Protein AF-0000000065780378 (afdb_homodimer)

Secondary structure (DSSP, 8-state):
--GGGGPEEEES-SSTT-EEEETHHHHHSHHHHHHHHHHHHHTTTTS--SEEEEETTHHHHHHHHHHHHHT-EEEEEB-TT---S-EEEEEEE-SSSEEEEEEETTSS-TT-EEEEEEEEESSSHHHHHHHHHHHHTT-EEEEEEEEEE-GGG-HHHHTTTS-EEEEEE-/--GGGGPEEEES-SSTT-EEEETHHHHHSHHHHHHHHHHHHHTTTTS--SEEEEETTHHHHHHHHHHHHHT-EEEEEB-TT---S-EEEEEEE-SSSEEEEEEETTSS-TT-EEEEEEEEESSSHHHHHHHHHHHHTT-EEEEEEEEEE-GGG-HHHHTTTS-EEEEEE-

Solvent-accessible surface area (backbone atoms only — not comparable to full-atom values): 17792 Å² total; per-residue (Å²): 133,72,64,69,81,35,48,44,75,40,72,44,37,97,44,82,85,31,76,27,78,38,57,61,58,24,32,42,32,31,67,50,33,44,48,52,39,49,55,57,34,63,77,43,68,88,6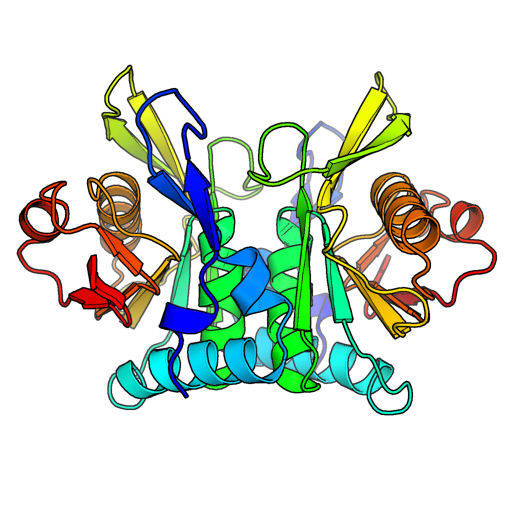3,70,51,46,32,26,32,14,44,69,58,58,6,26,61,47,21,34,31,26,15,53,72,70,60,19,3,31,41,70,32,34,50,79,89,72,63,86,64,64,64,48,74,38,75,39,69,51,100,82,57,74,47,54,39,28,35,49,63,80,68,45,54,66,71,38,32,28,32,39,25,32,46,67,40,41,61,34,49,70,59,50,40,50,51,50,54,43,43,72,43,37,25,37,78,66,35,37,41,27,51,30,31,41,64,88,44,53,18,70,64,73,45,62,89,56,50,73,51,55,77,39,78,88,134,71,63,70,82,33,48,42,75,40,71,45,37,97,44,82,87,32,75,28,76,38,56,61,57,24,32,42,34,32,68,50,33,44,49,52,40,50,56,58,33,63,78,44,69,88,64,72,50,46,32,25,32,14,44,69,59,58,6,25,60,45,20,35,31,26,15,54,73,70,60,19,4,30,40,70,31,35,51,80,90,71,62,88,64,64,62,48,73,38,76,41,70,50,101,82,56,74,48,54,40,26,36,48,64,80,68,45,53,66,70,38,31,26,32,38,26,33,45,67,41,40,61,34,50,70,59,50,41,50,51,49,54,42,44,72,44,39,26,38,79,66,34,37,39,27,51,31,32,41,63,88,43,53,18,69,63,74,44,62,90,56,51,73,49,55,79,37,78,88

Organism: Alkaliphilus metalliredigens (strain QYMF) (NCBI:txid293826)

Radius of gyration: 18.91 Å; Cα contacts (8 Å, |Δi|>4): 809; chains: 2; bounding box: 49×48×48 Å

Nearest PDB structures (foldseek):
  4lza-assembly1_B  TM=9.844E-01  e=3.636E-27  Thermoanaerobacter pseudethanolicus ATCC 33223
  5znq-assembly1_B  TM=9.642E-01  e=5.607E-27  Yersinia pseudotuberculosis IP 32953
  8izj-assembly1_B  TM=9.822E-01  e=4.892E-26  Escherichia coli
  4m0k-assembly2_D  TM=9.583E-01  e=6.828E-23  Rhodothermus marinus DSM 4252
  6hgq-assembly1_B  TM=9.474E-01  e=1.120E-22  Homo sapiens

pLDDT: mean 95.4, std 6.18, range [69.5, 98.94]

Foldseek 3Di:
DPLVVQWDWDAQPPHHPDTDTHCVSQCVPPVSLVVLLVVQLVVCLPPQAAEEEAEPDQRCSRGVSNCVVSVHHYFYKYFPPPDDAAWDKDWFDDPPGIGMIIGHLPRAAAAGEYEYEGAEFAQQGVVVRVCVRCVVSRYDHAEYEYQEYEPVNCNVVVCPPHHYYYVYYD/DPLVVQWDWDAQPPHHPDTDTHCVSQCVPPVSLVVLLVVQLVVCLPPQAAEEEAEPDQRCSRGVSNCVVNVHHYFYKYFPPPDDAAWDKDWFDDPPGIGMIIGHLPRAAAAGEYEYEGAEFAQQGVVVRVCVRCVVSRYDHAEYEYQEYEPVNCNVVVCPPHHYYYVYYD

Sequence (340 aa):
MNLDSKIRVIEDFPKKGISFKDITTLLKDKEAFRSMVDQLSDQLIDLDIDIVVGPEARGFLVGAPVAYKIGAGFVPIRKPGKLPGETISYEYELEYGTDSLEIHTDAIQPGQRVAILDDLLATGGTVVATAKLIEELGGEVVSINFLIELGFLNGGEVLKGYSVKSLLKYMNLDSKIRVIEDFPKKGISFKDITTLLKDKEAFRSMVDQLSDQLIDLDIDIVVGPEARGFLVGAPVAYKIGAGFVPIRKPGKLPGETISYEYELEYGTDSLEIHTDAIQPGQRVAILDDLLATGGTVVATAKLIEELGGEVVSINFLIELGFLNGGEVLKGYSVKSLLKY

InterPro domains:
  IPR000836 Phosphoribosyltransferase domain [PF00156] (31-147)
  IPR000836 Phosphoribosyltransferase domain [cd06223] (36-161)
  IPR005764 Adenine phosphoribosyl transferase [MF_00004] (3-170)
  IPR005764 Adenine phosphoribosyl transferase [TIGR01090] (3-170)
  IPR029057 Phosphoribosyltransferase-like [G3DSA:3.40.50.2020] (1-170)
  IPR029057 Phosphoribosyltransferase-like [SSF53271] (6-165)
  IPR050054 Uracil phosphoribosyltransferase/Adenine phosphoribosyltransferase [PTHR32315] (3-170)

Structure (mmCIF, N/CA/C/O backbone):
data_AF-0000000065780378-model_v1
#
loop_
_entity.id
_entity.type
_entity.pdbx_description
1 polymer 'Adenine phosphoribosyltransferase'
#
loop_
_atom_site.group_PDB
_atom_site.id
_atom_site.type_symbol
_atom_site.label_atom_id
_atom_site.label_alt_id
_atom_site.label_comp_id
_atom_site.label_asym_id
_atom_site.label_entity_id
_atom_site.label_seq_id
_atom_site.pdbx_PDB_ins_code
_atom_site.Cartn_x
_atom_site.Cartn_y
_atom_site.Cartn_z
_atom_site.occupancy
_atom_site.B_iso_or_equiv
_atom_site.auth_seq_id
_atom_site.auth_comp_id
_atom_site.auth_asym_id
_atom_site.auth_atom_id
_atom_site.pdbx_PDB_model_num
ATOM 1 N N . MET A 1 1 ? 11.312 4.992 -20.781 1 84.56 1 MET A N 1
ATOM 2 C CA . MET A 1 1 ? 12.07 5.359 -19.578 1 84.56 1 MET A CA 1
ATOM 3 C C . MET A 1 1 ? 12.812 4.156 -19.016 1 84.56 1 MET A C 1
ATOM 5 O O . MET A 1 1 ? 12.297 3.041 -19.031 1 84.56 1 MET A O 1
ATOM 9 N N . ASN A 1 2 ? 14.078 4.383 -18.641 1 92.94 2 ASN A N 1
ATOM 10 C CA . ASN A 1 2 ? 14.875 3.342 -18 1 92.94 2 ASN A CA 1
ATOM 11 C C . ASN A 1 2 ? 14.625 3.291 -16.5 1 92.94 2 ASN A C 1
ATOM 13 O O . ASN A 1 2 ? 15.211 4.066 -15.742 1 92.94 2 ASN A O 1
ATOM 17 N N . LEU A 1 3 ? 13.797 2.344 -16.016 1 97.31 3 LEU A N 1
ATOM 18 C CA . LEU A 1 3 ? 13.406 2.258 -14.617 1 97.31 3 LEU A CA 1
ATOM 19 C C . LEU A 1 3 ? 14.602 1.867 -13.75 1 97.31 3 LEU A C 1
ATOM 21 O O . LEU A 1 3 ? 14.672 2.25 -12.578 1 97.31 3 LEU A O 1
ATOM 25 N N . ASP A 1 4 ? 15.484 1.131 -14.312 1 96.94 4 ASP A N 1
ATOM 26 C CA . ASP A 1 4 ? 16.656 0.67 -13.578 1 96.94 4 ASP A CA 1
ATOM 27 C C . ASP A 1 4 ? 17.453 1.847 -13.008 1 96.94 4 ASP A C 1
ATOM 29 O O . ASP A 1 4 ? 17.984 1.759 -11.906 1 96.94 4 ASP A O 1
ATOM 33 N N . SER A 1 5 ? 17.469 2.922 -13.758 1 97.5 5 SER A N 1
ATOM 34 C CA . SER A 1 5 ? 18.234 4.094 -13.344 1 97.5 5 SER A CA 1
ATOM 35 C C . SER A 1 5 ? 17.609 4.77 -12.133 1 97.5 5 SER A C 1
ATOM 37 O O . SER A 1 5 ? 18.219 5.633 -11.508 1 97.5 5 SER A O 1
ATOM 39 N N . LYS A 1 6 ? 16.391 4.395 -11.742 1 97.88 6 LYS A N 1
ATOM 40 C CA . LYS A 1 6 ? 15.656 5.016 -10.641 1 97.88 6 LYS A CA 1
ATOM 41 C C . LYS A 1 6 ? 15.68 4.129 -9.398 1 97.88 6 LYS A C 1
ATOM 43 O O . LYS A 1 6 ? 15.094 4.477 -8.367 1 97.88 6 LYS A O 1
ATOM 48 N N . ILE A 1 7 ? 16.359 2.988 -9.492 1 98.06 7 ILE A N 1
ATOM 49 C CA . ILE A 1 7 ? 16.484 2.084 -8.359 1 98.06 7 ILE A CA 1
ATOM 50 C C . ILE A 1 7 ? 17.797 2.381 -7.617 1 98.06 7 ILE A C 1
ATOM 52 O O . ILE A 1 7 ? 18.875 2.344 -8.211 1 98.06 7 ILE A O 1
ATOM 56 N N . ARG A 1 8 ? 17.688 2.711 -6.332 1 97.88 8 ARG A N 1
ATOM 57 C CA . ARG A 1 8 ? 18.859 2.939 -5.496 1 97.88 8 ARG A CA 1
ATOM 58 C C . ARG A 1 8 ? 19.344 1.638 -4.875 1 97.88 8 ARG A C 1
ATOM 60 O O . ARG A 1 8 ? 18.547 0.83 -4.395 1 97.88 8 ARG A O 1
ATOM 67 N N . VAL A 1 9 ? 20.609 1.374 -4.957 1 97.06 9 VAL A N 1
ATOM 68 C CA . VAL A 1 9 ? 21.203 0.199 -4.332 1 97.06 9 VAL A CA 1
ATOM 69 C C . VAL A 1 9 ? 21.812 0.585 -2.99 1 97.06 9 VAL A C 1
ATOM 71 O O . VAL A 1 9 ? 22.625 1.514 -2.916 1 97.06 9 VAL A O 1
ATOM 74 N N . ILE A 1 10 ? 21.406 -0.018 -1.981 1 96.94 10 ILE A N 1
ATOM 75 C CA . ILE A 1 10 ? 21.938 0.199 -0.64 1 96.94 10 ILE A CA 1
ATOM 76 C C . ILE A 1 10 ? 22.625 -1.068 -0.15 1 96.94 10 ILE A C 1
ATOM 78 O O . ILE A 1 10 ? 22 -2.107 0.028 1 96.94 10 ILE A O 1
ATOM 82 N N . GLU A 1 11 ? 23.859 -0.971 0.108 1 95.62 11 GLU A N 1
ATOM 83 C CA . GLU A 1 11 ? 24.656 -2.133 0.509 1 95.62 11 GLU A CA 1
ATOM 84 C C . GLU A 1 11 ? 24.438 -2.455 1.986 1 95.62 11 GLU A C 1
ATOM 86 O O . GLU A 1 11 ? 24.172 -1.562 2.789 1 95.62 11 GLU A O 1
ATOM 91 N N . ASP A 1 12 ? 24.562 -3.748 2.361 1 94 12 ASP A N 1
ATOM 92 C CA . ASP A 1 12 ? 24.594 -4.242 3.734 1 94 12 ASP A CA 1
ATOM 93 C C . ASP A 1 12 ? 23.297 -3.926 4.465 1 94 12 ASP A C 1
ATOM 95 O O . ASP A 1 12 ? 23.312 -3.496 5.621 1 94 12 ASP A O 1
ATOM 99 N N . PHE A 1 13 ? 22.172 -4.113 3.773 1 92.12 13 PHE A N 1
ATOM 100 C CA . PHE A 1 13 ? 20.828 -3.951 4.324 1 92.12 13 PHE A CA 1
ATOM 101 C C . PHE A 1 13 ? 19.922 -5.078 3.863 1 92.12 13 PHE A C 1
ATOM 103 O O . PHE A 1 13 ? 19.906 -5.426 2.682 1 92.12 13 PHE A O 1
ATOM 110 N N . PRO A 1 14 ? 19.141 -5.57 4.73 1 89.69 14 PRO A N 1
ATOM 111 C CA . PRO A 1 14 ? 19.031 -5.324 6.172 1 89.69 14 PRO A CA 1
ATOM 112 C C . PRO A 1 14 ? 20.188 -5.949 6.957 1 89.69 14 PRO A C 1
ATOM 114 O O . PRO A 1 14 ? 20.344 -5.684 8.156 1 89.69 14 PRO A O 1
ATOM 117 N N . LYS A 1 15 ? 20.969 -6.855 6.23 1 89.06 15 LYS A N 1
ATOM 118 C CA . LYS A 1 15 ? 22.141 -7.449 6.855 1 89.06 15 LYS A CA 1
ATOM 119 C C . LYS A 1 15 ? 23.391 -7.27 5.98 1 89.06 15 LYS A C 1
ATOM 121 O O . LYS A 1 15 ? 23.266 -7.023 4.777 1 89.06 15 LYS A O 1
ATOM 126 N N . LYS A 1 16 ? 24.547 -7.426 6.633 1 91.75 16 LYS A N 1
ATOM 127 C CA . LYS A 1 16 ? 25.812 -7.316 5.926 1 91.75 16 LYS A CA 1
ATOM 128 C C . LYS A 1 16 ? 25.875 -8.273 4.738 1 91.75 16 LYS A C 1
ATOM 130 O O . LYS A 1 16 ? 25.469 -9.43 4.852 1 91.75 16 LYS A O 1
ATOM 135 N N . GLY A 1 17 ? 26.359 -7.738 3.561 1 90.56 17 GLY A N 1
ATOM 136 C CA . GLY A 1 17 ? 26.547 -8.586 2.396 1 90.56 17 GLY A CA 1
ATOM 137 C C . GLY A 1 17 ? 25.406 -8.516 1.409 1 90.56 17 GLY A C 1
ATOM 138 O O . GLY A 1 17 ? 25.5 -9.008 0.286 1 90.56 17 GLY A O 1
ATOM 139 N N . ILE A 1 18 ? 24.281 -7.922 1.763 1 88.44 18 ILE A N 1
ATOM 140 C CA . ILE A 1 18 ? 23.094 -7.836 0.904 1 88.44 18 ILE A CA 1
ATOM 141 C C . ILE A 1 18 ? 23.078 -6.496 0.177 1 88.44 18 ILE A C 1
ATOM 143 O O . ILE A 1 18 ? 23.297 -5.445 0.79 1 88.44 18 ILE A O 1
ATOM 147 N N . SER A 1 19 ? 22.922 -6.551 -1.166 1 93.69 19 SER A N 1
ATOM 148 C CA . SER A 1 19 ? 22.688 -5.352 -1.964 1 93.69 19 SER A CA 1
ATOM 149 C C . SER A 1 19 ? 21.203 -5.07 -2.127 1 93.69 19 SER A C 1
ATOM 151 O O . SER A 1 19 ? 20.562 -5.59 -3.047 1 93.69 19 SER A O 1
ATOM 153 N N . PHE A 1 20 ? 20.734 -4.207 -1.29 1 95.06 20 PHE A N 1
ATOM 154 C CA . PHE A 1 20 ? 19.297 -3.947 -1.234 1 95.06 20 PHE A CA 1
ATOM 155 C C . PHE A 1 20 ? 18.875 -3.037 -2.379 1 95.06 20 PHE A C 1
ATOM 157 O O . PHE A 1 20 ? 19.5 -2.006 -2.627 1 95.06 20 PHE A O 1
ATOM 164 N N . LYS A 1 21 ? 17.828 -3.434 -3.045 1 96.88 21 LYS A N 1
ATOM 165 C CA . LYS A 1 21 ? 17.234 -2.6 -4.086 1 96.88 21 LYS A CA 1
ATOM 166 C C . LYS A 1 21 ? 16.109 -1.726 -3.525 1 96.88 21 LYS A C 1
ATOM 168 O O . LYS A 1 21 ? 14.992 -2.197 -3.322 1 96.88 21 LYS A O 1
ATOM 173 N N . ASP A 1 22 ? 16.438 -0.498 -3.316 1 97.75 22 ASP A N 1
ATOM 174 C CA . ASP A 1 22 ? 15.5 0.467 -2.754 1 97.75 22 ASP A CA 1
ATOM 175 C C . ASP A 1 22 ? 14.625 1.086 -3.846 1 97.75 22 ASP A C 1
ATOM 177 O O . ASP A 1 22 ? 15.109 1.882 -4.656 1 97.75 22 ASP A O 1
ATOM 181 N N . ILE A 1 23 ? 13.352 0.793 -3.779 1 98.38 23 ILE A N 1
ATOM 182 C CA . ILE A 1 23 ? 12.469 1.232 -4.852 1 98.38 23 ILE A CA 1
ATOM 183 C C . ILE A 1 23 ? 11.867 2.594 -4.504 1 98.38 23 ILE A C 1
ATOM 185 O O . ILE A 1 23 ? 11.141 3.184 -5.309 1 98.38 23 ILE A O 1
ATOM 189 N N . THR A 1 24 ? 12.148 3.17 -3.297 1 98.62 24 THR A N 1
ATOM 190 C CA . THR A 1 24 ? 11.531 4.422 -2.871 1 98.62 24 THR A CA 1
ATOM 191 C C . THR A 1 24 ? 11.969 5.574 -3.775 1 98.62 24 THR A C 1
ATOM 193 O O . THR A 1 24 ? 11.211 6.527 -3.98 1 98.62 24 THR A O 1
ATOM 196 N N . THR A 1 25 ? 13.148 5.48 -4.375 1 98.56 25 THR A N 1
ATOM 197 C CA . THR A 1 25 ? 13.609 6.512 -5.297 1 98.56 25 THR A CA 1
ATOM 198 C C . THR A 1 25 ? 12.812 6.473 -6.598 1 98.56 25 THR A C 1
ATOM 200 O O . THR A 1 25 ? 12.562 7.516 -7.207 1 98.56 25 THR A O 1
ATOM 203 N N . LEU A 1 26 ? 12.43 5.312 -7.008 1 98.75 26 LEU A N 1
ATOM 204 C CA . LEU A 1 26 ? 11.531 5.203 -8.156 1 98.75 26 LEU A CA 1
ATOM 205 C C . LEU A 1 26 ? 10.148 5.746 -7.824 1 98.75 26 LEU A C 1
ATOM 207 O O . LEU A 1 26 ? 9.562 6.492 -8.609 1 98.75 26 LEU A O 1
ATOM 211 N N . LEU A 1 27 ? 9.586 5.422 -6.672 1 98.88 27 LEU A N 1
ATOM 212 C CA . LEU A 1 27 ? 8.227 5.785 -6.258 1 98.88 27 LEU A CA 1
ATOM 213 C C . LEU A 1 27 ? 8.078 7.297 -6.152 1 98.88 27 LEU A C 1
ATOM 215 O O . LEU A 1 27 ? 7.043 7.852 -6.523 1 98.88 27 LEU A O 1
ATOM 219 N N . LYS A 1 28 ? 9.102 7.965 -5.625 1 98.62 28 LYS A N 1
ATOM 220 C CA . LYS A 1 28 ? 8.961 9.398 -5.383 1 98.62 28 LYS A CA 1
ATOM 221 C C . LYS A 1 28 ? 9.133 10.195 -6.676 1 98.62 28 LYS A C 1
ATOM 223 O O . LYS A 1 28 ? 8.812 11.383 -6.727 1 98.62 28 LYS A O 1
ATOM 228 N N . ASP A 1 29 ? 9.711 9.602 -7.715 1 98.56 29 ASP A N 1
ATOM 229 C CA . ASP A 1 29 ? 9.789 10.195 -9.047 1 98.56 29 ASP A CA 1
ATOM 230 C C . ASP A 1 29 ? 8.492 9.977 -9.82 1 98.56 29 ASP A C 1
ATOM 232 O O . ASP A 1 29 ? 8.203 8.867 -10.266 1 98.56 29 ASP A O 1
ATOM 236 N N . LYS A 1 30 ? 7.73 11.094 -9.992 1 98.31 30 LYS A N 1
ATOM 237 C CA . LYS A 1 30 ? 6.375 10.961 -10.516 1 98.31 30 LYS A CA 1
ATOM 238 C C . LYS A 1 30 ? 6.379 10.328 -11.906 1 98.31 30 LYS A C 1
ATOM 240 O O . LYS A 1 30 ? 5.477 9.562 -12.25 1 98.31 30 LYS A O 1
ATOM 245 N N . GLU A 1 31 ? 7.344 10.578 -12.719 1 98.56 31 GLU A N 1
ATOM 246 C CA . GLU A 1 31 ? 7.406 10 -14.055 1 98.56 31 GLU A CA 1
ATOM 247 C C . GLU A 1 31 ? 7.746 8.516 -14 1 98.56 31 GLU A C 1
ATOM 249 O O . GLU A 1 31 ? 7.145 7.707 -14.711 1 98.56 31 GLU A O 1
ATOM 254 N N . ALA A 1 32 ? 8.695 8.148 -13.172 1 98.81 32 ALA A N 1
ATOM 255 C CA . ALA A 1 32 ? 9.078 6.746 -13.031 1 98.81 32 ALA A CA 1
ATOM 256 C C . ALA A 1 32 ? 7.953 5.926 -12.414 1 98.81 32 ALA A C 1
ATOM 258 O O . ALA A 1 32 ? 7.695 4.793 -12.836 1 98.81 32 ALA A O 1
ATOM 259 N N . PHE A 1 33 ? 7.332 6.551 -11.406 1 98.88 33 PHE A N 1
ATOM 260 C CA . PHE A 1 33 ? 6.211 5.883 -10.758 1 98.88 33 PHE A CA 1
ATOM 261 C C . PHE A 1 33 ? 5.098 5.594 -11.766 1 98.88 33 PHE A C 1
ATOM 263 O O . PHE A 1 33 ? 4.617 4.461 -11.852 1 98.88 33 PHE A O 1
ATOM 270 N N . ARG A 1 34 ? 4.758 6.547 -12.547 1 98.75 34 ARG A N 1
ATOM 271 C CA . ARG A 1 34 ? 3.75 6.387 -13.594 1 98.75 34 ARG A CA 1
ATOM 272 C C . ARG A 1 34 ? 4.168 5.316 -14.594 1 98.75 34 ARG A C 1
ATOM 274 O O . ARG A 1 34 ? 3.365 4.453 -14.961 1 98.75 34 ARG A O 1
ATOM 281 N N . SER A 1 35 ? 5.406 5.375 -14.984 1 98.81 35 SER A N 1
ATOM 282 C CA . SER A 1 35 ? 5.914 4.422 -15.961 1 98.81 35 SER A CA 1
ATOM 283 C C . SER A 1 35 ? 5.848 2.994 -15.422 1 98.81 35 SER A C 1
ATOM 285 O O . SER A 1 35 ? 5.453 2.074 -16.141 1 98.81 35 SER A O 1
ATOM 287 N N . MET A 1 36 ? 6.207 2.818 -14.172 1 98.81 36 MET A N 1
ATOM 288 C CA . MET A 1 36 ? 6.141 1.496 -13.555 1 98.81 36 MET A CA 1
ATOM 289 C C . MET A 1 36 ? 4.719 0.95 -13.586 1 98.81 36 MET A C 1
ATOM 291 O O . MET A 1 36 ? 4.488 -0.17 -14.047 1 98.81 36 MET A O 1
ATOM 295 N N . VAL A 1 37 ? 3.775 1.766 -13.156 1 98.88 37 VAL A N 1
ATOM 296 C CA . VAL A 1 37 ? 2.381 1.34 -13.078 1 98.88 37 VAL A CA 1
ATOM 297 C C . VAL A 1 37 ? 1.86 1.03 -14.484 1 98.88 37 VAL A C 1
ATOM 299 O O . VAL A 1 37 ? 1.2 0.01 -14.695 1 98.88 37 VAL A O 1
ATOM 302 N N . ASP A 1 38 ? 2.205 1.876 -15.422 1 98.75 38 ASP A N 1
ATOM 303 C CA . ASP A 1 38 ? 1.752 1.688 -16.797 1 98.75 38 ASP A CA 1
ATOM 304 C C . ASP A 1 38 ? 2.303 0.39 -17.391 1 98.75 38 ASP A C 1
ATOM 306 O O . ASP A 1 38 ? 1.564 -0.382 -18 1 98.75 38 ASP A O 1
ATOM 310 N N . GLN A 1 39 ? 3.578 0.144 -17.188 1 98.75 39 GLN A N 1
ATOM 311 C CA . GLN A 1 39 ? 4.215 -1.031 -17.781 1 98.75 39 GLN A CA 1
ATOM 312 C C . GLN A 1 39 ? 3.68 -2.314 -17.156 1 98.75 39 GLN A C 1
ATOM 314 O O . GLN A 1 39 ? 3.428 -3.297 -17.844 1 98.75 39 GLN A O 1
ATOM 319 N N . LEU A 1 40 ? 3.541 -2.33 -15.883 1 98.75 40 LEU A N 1
ATOM 320 C CA . LEU A 1 40 ? 2.957 -3.494 -15.227 1 98.75 40 LEU A CA 1
ATOM 321 C C . LEU A 1 40 ? 1.521 -3.715 -15.688 1 98.75 40 LEU A C 1
ATOM 323 O O . LEU A 1 40 ? 1.111 -4.852 -15.938 1 98.75 40 LEU A O 1
ATOM 327 N N . SER A 1 41 ? 0.741 -2.658 -15.805 1 98.75 41 SER A N 1
ATOM 328 C CA . SER A 1 41 ? -0.641 -2.74 -16.266 1 98.75 41 SER A CA 1
ATOM 329 C C . SER A 1 41 ? -0.72 -3.295 -17.688 1 98.75 41 SER A C 1
ATOM 331 O O . SER A 1 41 ? -1.63 -4.062 -18 1 98.75 41 SER A O 1
ATOM 333 N N . ASP A 1 42 ? 0.211 -2.883 -18.516 1 98.38 42 ASP A N 1
ATOM 334 C CA . ASP A 1 42 ? 0.245 -3.334 -19.891 1 98.38 42 ASP A CA 1
ATOM 335 C C . ASP A 1 42 ? 0.366 -4.855 -19.984 1 98.38 42 ASP A C 1
ATOM 337 O O . ASP A 1 42 ? -0.156 -5.477 -20.906 1 98.38 42 ASP A O 1
ATOM 341 N N . GLN A 1 43 ? 1.011 -5.441 -19.016 1 98.44 43 GLN A N 1
ATOM 342 C CA . GLN A 1 43 ? 1.19 -6.891 -18.984 1 98.44 43 GLN A CA 1
ATOM 343 C C . GLN A 1 43 ? -0.123 -7.602 -18.688 1 98.44 43 GLN A C 1
ATOM 345 O O . GLN A 1 43 ? -0.24 -8.812 -18.875 1 98.44 43 GLN A O 1
ATOM 350 N N . LEU A 1 44 ? -1.087 -6.855 -18.188 1 98.56 44 LEU A N 1
ATOM 351 C CA . LEU A 1 44 ? -2.305 -7.473 -17.672 1 98.56 44 LEU A CA 1
ATOM 352 C C . LEU A 1 44 ? -3.504 -7.125 -18.547 1 98.56 44 LEU A C 1
ATOM 354 O O . LEU A 1 44 ? -4.598 -7.656 -18.344 1 98.56 44 LEU A O 1
ATOM 358 N N . ILE A 1 45 ? -3.471 -6.215 -19.453 1 93.62 45 ILE A N 1
ATOM 359 C CA . ILE A 1 45 ? -4.559 -5.582 -20.203 1 93.62 45 ILE A CA 1
ATOM 360 C C . ILE A 1 45 ? -5.375 -6.652 -20.922 1 93.62 45 ILE A C 1
ATOM 362 O O . ILE A 1 45 ? -6.602 -6.535 -21.031 1 93.62 45 ILE A O 1
ATOM 366 N N . ASP A 1 46 ? -4.875 -7.746 -21.328 1 94.81 46 ASP A N 1
ATOM 367 C CA . ASP A 1 46 ? -5.598 -8.734 -22.125 1 94.81 46 ASP A CA 1
ATOM 368 C C . ASP A 1 46 ? -5.945 -9.961 -21.297 1 94.81 46 ASP A C 1
ATOM 370 O O . ASP A 1 46 ? -6.375 -10.984 -21.828 1 94.81 46 ASP A O 1
ATOM 374 N N . LEU A 1 47 ? -5.863 -9.844 -20.016 1 97.94 47 LEU A N 1
ATOM 375 C CA . LEU A 1 47 ? -6.004 -11.039 -19.188 1 97.94 47 LEU A CA 1
ATOM 376 C C . LEU A 1 47 ? -7.305 -11 -18.391 1 97.94 47 LEU A C 1
ATOM 378 O O . LEU A 1 47 ? -7.594 -11.914 -17.625 1 97.94 47 LEU A O 1
ATOM 382 N N . ASP A 1 48 ? -8.156 -10 -18.516 1 97 48 ASP A N 1
ATOM 383 C CA . ASP A 1 48 ? -9.453 -9.859 -17.859 1 97 48 ASP A CA 1
ATOM 384 C C . ASP A 1 48 ? -9.336 -10.102 -16.359 1 97 48 ASP A C 1
ATOM 386 O O . ASP A 1 48 ? -10.039 -10.953 -15.805 1 97 48 ASP A O 1
ATOM 390 N N . ILE A 1 49 ? -8.5 -9.398 -15.688 1 98.81 49 ILE A N 1
ATOM 391 C CA . ILE A 1 49 ? -8.227 -9.547 -14.258 1 98.81 49 ILE A CA 1
ATOM 392 C C . ILE A 1 49 ? -9.406 -9.008 -13.453 1 98.81 49 ILE A C 1
ATOM 394 O O . ILE A 1 49 ? -9.852 -7.879 -13.664 1 98.81 49 ILE A O 1
ATOM 398 N N . ASP A 1 50 ? -9.891 -9.828 -12.547 1 98.81 50 ASP A N 1
ATOM 399 C CA . ASP A 1 50 ? -10.945 -9.406 -11.633 1 98.81 50 ASP A CA 1
ATOM 400 C C . ASP A 1 50 ? -10.359 -8.727 -10.398 1 98.81 50 ASP A C 1
ATOM 402 O O . ASP A 1 50 ? -10.875 -7.703 -9.938 1 98.81 50 ASP A O 1
ATOM 406 N N . ILE A 1 51 ? -9.305 -9.367 -9.875 1 98.94 51 ILE A N 1
ATOM 407 C CA . ILE A 1 51 ? -8.727 -8.938 -8.609 1 98.94 51 ILE A CA 1
ATOM 408 C C . ILE A 1 51 ? -7.207 -8.883 -8.734 1 98.94 51 ILE A C 1
ATOM 410 O O . ILE A 1 51 ? -6.59 -9.781 -9.312 1 98.94 51 ILE A O 1
ATOM 414 N N . VAL A 1 52 ? -6.617 -7.871 -8.305 1 98.94 52 VAL A N 1
ATOM 415 C CA . VAL A 1 52 ? -5.184 -7.812 -8.039 1 98.94 52 VAL A CA 1
ATOM 416 C C . VAL A 1 52 ? -4.922 -8.078 -6.555 1 98.94 52 VAL A C 1
ATOM 418 O O . VAL A 1 52 ? -5.602 -7.527 -5.688 1 98.94 52 VAL A O 1
ATOM 421 N N . VAL A 1 53 ? -4.012 -8.938 -6.285 1 98.94 53 VAL A N 1
ATOM 422 C CA . VAL A 1 53 ? -3.615 -9.258 -4.918 1 98.94 53 VAL A CA 1
ATOM 423 C C . VAL A 1 53 ? -2.188 -8.781 -4.668 1 98.94 53 VAL A C 1
ATOM 425 O O . VAL A 1 53 ? -1.31 -8.953 -5.516 1 98.94 53 VAL A O 1
ATOM 428 N N . GLY A 1 54 ? -1.97 -8.156 -3.543 1 98.75 54 GLY A N 1
ATOM 429 C CA . GLY A 1 54 ? -0.647 -7.699 -3.15 1 98.75 54 GLY A CA 1
ATOM 430 C C . GLY A 1 54 ? -0.288 -8.07 -1.723 1 98.75 54 GLY A C 1
ATOM 431 O O . GLY A 1 54 ? -1.027 -7.75 -0.789 1 98.75 54 GLY A O 1
ATOM 432 N N . PRO A 1 55 ? 0.806 -8.703 -1.516 1 98.12 55 PRO A N 1
ATOM 433 C CA . PRO A 1 55 ? 1.25 -8.984 -0.15 1 98.12 55 PRO A CA 1
ATOM 434 C C . PRO A 1 55 ? 1.816 -7.758 0.557 1 98.12 55 PRO A C 1
ATOM 436 O O . PRO A 1 55 ? 2.42 -6.895 -0.085 1 98.12 55 PRO A O 1
ATOM 439 N N . GLU A 1 56 ? 1.609 -7.625 1.857 1 97.19 56 GLU A N 1
ATOM 440 C CA . GLU A 1 56 ? 2.098 -6.5 2.652 1 97.19 56 GLU A CA 1
ATOM 441 C C . GLU A 1 56 ? 3.619 -6.527 2.771 1 97.19 56 GLU A C 1
ATOM 443 O O . GLU A 1 56 ? 4.215 -7.598 2.91 1 97.19 56 GLU A O 1
ATOM 448 N N . ALA A 1 57 ? 4.129 -5.348 2.775 1 96.5 57 ALA A N 1
ATOM 449 C CA . ALA A 1 57 ? 3.494 -4.043 2.602 1 96.5 57 ALA A CA 1
ATOM 450 C C . ALA A 1 57 ? 3.74 -3.496 1.198 1 96.5 57 ALA A C 1
ATOM 452 O O . ALA A 1 57 ? 2.883 -2.811 0.634 1 96.5 57 ALA A O 1
ATOM 453 N N . ARG A 1 58 ? 4.996 -3.904 0.633 1 97.81 58 ARG A N 1
ATOM 454 C CA . ARG A 1 58 ? 5.434 -3.223 -0.58 1 97.81 58 ARG A CA 1
ATOM 455 C C . ARG A 1 58 ? 4.629 -3.684 -1.79 1 97.81 58 ARG A C 1
ATOM 457 O O . ARG A 1 58 ? 4.543 -2.971 -2.793 1 97.81 58 ARG A O 1
ATOM 464 N N . GLY A 1 59 ? 3.988 -4.816 -1.644 1 98.5 59 GLY A N 1
ATOM 465 C CA . GLY A 1 59 ? 3.047 -5.23 -2.672 1 98.5 59 GLY A CA 1
ATOM 466 C C . GLY A 1 59 ? 1.901 -4.254 -2.859 1 98.5 59 GLY A C 1
ATOM 467 O O . GLY A 1 59 ? 1.3 -4.191 -3.934 1 98.5 59 GLY A O 1
ATOM 468 N N . PHE A 1 60 ? 1.546 -3.512 -1.755 1 98.81 60 PHE A N 1
ATOM 469 C CA . PHE A 1 60 ? 0.484 -2.516 -1.832 1 98.81 60 PHE A CA 1
ATOM 470 C C . PHE A 1 60 ? 0.878 -1.374 -2.762 1 98.81 60 PHE A C 1
ATOM 472 O O . PHE A 1 60 ? 0.043 -0.854 -3.504 1 98.81 60 PHE A O 1
ATOM 479 N N . LEU A 1 61 ? 2.143 -1.056 -2.764 1 98.81 61 LEU A N 1
ATOM 480 C CA . LEU A 1 61 ? 2.674 0.1 -3.477 1 98.81 61 LEU A CA 1
ATOM 481 C C . LEU A 1 61 ? 2.676 -0.144 -4.98 1 98.81 61 LEU A C 1
ATOM 483 O O . LEU A 1 61 ? 2.707 0.805 -5.77 1 98.81 61 LEU A O 1
ATOM 487 N N . VAL A 1 62 ? 2.666 -1.423 -5.312 1 98.62 62 VAL A N 1
ATOM 488 C CA . VAL A 1 62 ? 2.693 -1.823 -6.715 1 98.62 62 VAL A CA 1
ATOM 489 C C . VAL A 1 62 ? 1.301 -2.271 -7.152 1 98.62 62 VAL A C 1
ATOM 491 O O . VAL A 1 62 ? 0.769 -1.781 -8.148 1 98.62 62 VAL A O 1
ATOM 494 N N . GLY A 1 63 ? 0.704 -3.035 -6.363 1 98.88 63 GLY A N 1
ATOM 495 C CA . GLY A 1 63 ? -0.532 -3.709 -6.73 1 98.88 63 GLY A CA 1
ATOM 496 C C . GLY A 1 63 ? -1.732 -2.783 -6.754 1 98.88 63 GLY A C 1
ATOM 497 O O . GLY A 1 63 ? -2.566 -2.861 -7.66 1 98.88 63 GLY A O 1
ATOM 498 N N . ALA A 1 64 ? -1.86 -1.852 -5.797 1 98.94 64 ALA A N 1
ATOM 499 C CA . ALA A 1 64 ? -3.051 -1.016 -5.668 1 98.94 64 ALA A CA 1
ATOM 500 C C . ALA A 1 64 ? -3.168 -0.045 -6.84 1 98.94 64 ALA A C 1
ATOM 502 O O . ALA A 1 64 ? -4.223 0.053 -7.473 1 98.94 64 ALA A O 1
ATOM 503 N N . PRO A 1 65 ? -2.082 0.647 -7.203 1 98.94 65 PRO A N 1
ATOM 504 C CA . PRO A 1 65 ? -2.215 1.539 -8.359 1 98.94 65 PRO A CA 1
ATOM 505 C C . PRO A 1 65 ? -2.477 0.786 -9.656 1 98.94 65 PRO A C 1
ATOM 507 O O . PRO A 1 65 ? -3.199 1.281 -10.531 1 98.94 65 PRO A O 1
ATOM 510 N N . VAL A 1 66 ? -1.897 -0.405 -9.805 1 98.94 66 VAL A N 1
ATOM 511 C CA . VAL A 1 66 ? -2.146 -1.204 -11 1 98.94 66 VAL A CA 1
ATOM 512 C C . VAL A 1 66 ? -3.609 -1.638 -11.039 1 98.94 66 VAL A C 1
ATOM 514 O O . VAL A 1 66 ? -4.258 -1.571 -12.086 1 98.94 66 VAL A O 1
ATOM 517 N N . ALA A 1 67 ? -4.133 -2.105 -9.891 1 98.94 67 ALA A N 1
ATOM 518 C CA . ALA A 1 67 ? -5.539 -2.486 -9.812 1 98.94 67 ALA A CA 1
ATOM 519 C C . ALA A 1 67 ? -6.445 -1.348 -10.273 1 98.94 67 ALA A C 1
ATOM 521 O O . ALA A 1 67 ? -7.371 -1.562 -11.055 1 98.94 67 ALA A O 1
ATOM 522 N N . TYR A 1 68 ? -6.156 -0.128 -9.797 1 98.88 68 TYR A N 1
ATOM 523 C CA . TYR A 1 68 ? -6.918 1.049 -10.203 1 98.88 68 TYR A CA 1
ATOM 524 C C . TYR A 1 68 ? -6.844 1.251 -11.711 1 98.88 68 TYR A C 1
ATOM 526 O O . TYR A 1 68 ? -7.871 1.446 -12.367 1 98.88 68 TYR A O 1
ATOM 534 N N . LYS A 1 69 ? -5.652 1.181 -12.258 1 98.81 69 LYS A N 1
ATOM 535 C CA . LYS A 1 69 ? -5.422 1.473 -13.664 1 98.81 69 LYS A CA 1
ATOM 536 C C . LYS A 1 69 ? -6.164 0.486 -14.562 1 98.81 69 LYS A C 1
ATOM 538 O O . LYS A 1 69 ? -6.758 0.87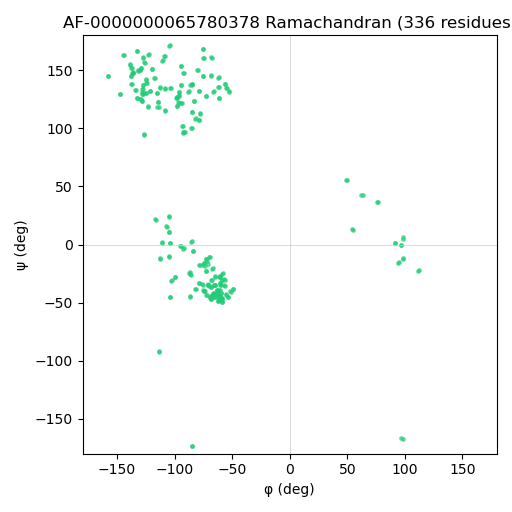8 -15.57 1 98.81 69 LYS A O 1
ATOM 543 N N . ILE A 1 70 ? -6.195 -0.792 -14.18 1 98.69 70 ILE A N 1
ATOM 544 C CA . ILE A 1 70 ? -6.742 -1.797 -15.086 1 98.69 70 ILE A CA 1
ATOM 545 C C . ILE A 1 70 ? -8.211 -2.041 -14.758 1 98.69 70 ILE A C 1
ATOM 547 O O . ILE A 1 70 ? -8.867 -2.865 -15.398 1 98.69 70 ILE A O 1
ATOM 551 N N . GLY A 1 71 ? -8.695 -1.328 -13.711 1 98.44 71 GLY A N 1
ATOM 552 C CA . GLY A 1 71 ? -10.102 -1.442 -13.352 1 98.44 71 GLY A CA 1
ATOM 553 C C . GLY A 1 71 ? -10.43 -2.729 -12.617 1 98.44 71 GLY A C 1
ATOM 554 O O . GLY A 1 71 ? -11.461 -3.348 -12.875 1 98.44 71 GLY A O 1
ATOM 555 N N . ALA A 1 72 ? -9.602 -3.242 -11.773 1 98.81 72 ALA A N 1
ATOM 556 C CA . ALA A 1 72 ? -9.797 -4.43 -10.945 1 98.81 72 ALA A CA 1
ATOM 557 C C . ALA A 1 72 ? -9.977 -4.051 -9.484 1 98.81 72 ALA A C 1
ATOM 559 O O . ALA A 1 72 ? -9.688 -2.92 -9.086 1 98.81 72 ALA A O 1
ATOM 560 N N . GLY A 1 73 ? -10.523 -4.953 -8.656 1 98.81 73 GLY A N 1
ATOM 561 C CA . GLY A 1 73 ? -10.445 -4.805 -7.207 1 98.81 73 GLY A CA 1
ATOM 562 C C . GLY A 1 73 ? -9.07 -5.129 -6.652 1 98.81 73 GLY A C 1
ATOM 563 O O . GLY A 1 73 ? -8.203 -5.633 -7.371 1 98.81 73 GLY A O 1
ATOM 564 N N . PHE A 1 74 ? -8.891 -4.797 -5.449 1 98.94 74 PHE A N 1
ATOM 565 C CA . PHE A 1 74 ? -7.621 -5.086 -4.793 1 98.94 74 PHE A CA 1
ATOM 566 C C . PHE A 1 74 ? -7.844 -5.832 -3.484 1 98.94 74 PHE A C 1
ATOM 568 O O . PHE A 1 74 ? -8.742 -5.492 -2.715 1 98.94 74 PHE A O 1
ATOM 575 N N . VAL A 1 75 ? -7.051 -6.816 -3.236 1 98.94 75 VAL A N 1
ATOM 576 C CA . VAL A 1 75 ? -7.113 -7.602 -2.008 1 98.94 75 VAL A CA 1
ATOM 577 C C . VAL A 1 75 ? -5.73 -7.668 -1.365 1 98.94 75 VAL A C 1
ATOM 579 O O . VAL A 1 75 ? -4.77 -8.117 -1.994 1 98.94 75 VAL A O 1
ATOM 582 N N . PRO A 1 76 ? -5.641 -7.27 -0.181 1 98.88 76 PRO A N 1
ATOM 583 C CA . PRO A 1 76 ? -4.359 -7.375 0.525 1 98.88 76 PRO A CA 1
ATOM 584 C C . PRO A 1 76 ? -4.152 -8.742 1.167 1 98.88 76 PRO A C 1
ATOM 586 O O . PRO A 1 76 ? -5.109 -9.352 1.662 1 98.88 76 PRO A O 1
ATOM 589 N N . ILE A 1 77 ? -2.967 -9.25 1.062 1 98.75 77 ILE A N 1
ATOM 590 C CA . ILE A 1 77 ? -2.467 -10.352 1.87 1 98.75 77 ILE A CA 1
ATOM 591 C C . ILE A 1 77 ? -1.635 -9.812 3.029 1 98.75 77 ILE A C 1
ATOM 593 O O . ILE A 1 77 ? -0.761 -8.961 2.83 1 98.75 77 ILE A O 1
ATOM 597 N N . ARG A 1 78 ? -2 -10.25 4.219 1 98.44 78 ARG A N 1
ATOM 598 C CA . ARG A 1 78 ? -1.323 -9.625 5.355 1 98.44 78 ARG A CA 1
ATOM 599 C C . ARG A 1 78 ? -0.834 -10.68 6.344 1 98.44 78 ARG A C 1
ATOM 601 O O . ARG A 1 78 ? -1.204 -11.852 6.242 1 98.44 78 ARG A O 1
ATOM 608 N N . LYS A 1 79 ? 0.028 -10.227 7.238 1 97.06 79 LYS A N 1
ATOM 609 C CA . LYS A 1 79 ? 0.491 -11.086 8.328 1 97.06 79 LYS A CA 1
ATOM 610 C C . LYS A 1 79 ? -0.639 -11.391 9.305 1 97.06 79 LYS A C 1
ATOM 612 O O . LYS A 1 79 ? -1.651 -10.688 9.328 1 97.06 79 LYS A O 1
ATOM 617 N N . PRO A 1 80 ? -0.421 -12.477 10.086 1 96.81 80 PRO A N 1
ATOM 618 C CA . PRO A 1 80 ? -1.466 -12.844 11.039 1 96.81 80 PRO A CA 1
ATOM 619 C C . PRO A 1 80 ? -1.83 -11.703 11.992 1 96.81 80 PRO A C 1
ATOM 621 O O . PRO A 1 80 ? -0.949 -10.969 12.445 1 96.81 80 PRO A O 1
ATOM 624 N N . GLY A 1 81 ? -3.17 -11.586 12.195 1 94.88 81 GLY A N 1
ATOM 625 C CA . GLY A 1 81 ? -3.646 -10.633 13.188 1 94.88 81 GLY A CA 1
ATOM 626 C C . GLY A 1 81 ? -3.941 -9.266 12.609 1 94.88 81 GLY A C 1
ATOM 627 O O . GLY A 1 81 ? -4.449 -8.391 13.312 1 94.88 81 GLY A O 1
ATOM 628 N N . LYS A 1 82 ? -3.758 -9.102 11.281 1 96.12 82 LYS A N 1
ATOM 629 C CA . LYS A 1 82 ? -3.902 -7.773 10.695 1 96.12 82 LYS A CA 1
ATOM 630 C C . LYS A 1 82 ? -5.219 -7.648 9.93 1 96.12 82 LYS A C 1
ATOM 632 O O . LYS A 1 82 ? -5.602 -6.555 9.516 1 96.12 82 LYS A O 1
ATOM 637 N N . LEU A 1 83 ? -5.867 -8.703 9.742 1 97.81 83 LEU A N 1
ATOM 638 C CA . LEU A 1 83 ? -7.152 -8.719 9.055 1 97.81 83 LEU A CA 1
ATOM 639 C C . LEU A 1 83 ? -8.289 -8.984 10.039 1 97.81 83 LEU A C 1
ATOM 641 O O . LEU A 1 83 ? -8.211 -9.922 10.836 1 97.81 83 LEU A O 1
ATOM 645 N N . PRO A 1 84 ? -9.336 -8.219 9.93 1 97.25 84 PRO A N 1
ATOM 646 C CA . PRO A 1 84 ? -10.359 -8.258 10.977 1 97.25 84 PRO A CA 1
ATOM 647 C C . PRO A 1 84 ? -11.391 -9.352 10.75 1 97.25 84 PRO A C 1
ATOM 649 O O . PRO A 1 84 ? -12.055 -9.789 11.695 1 97.25 84 PRO A O 1
ATOM 652 N N . GLY A 1 85 ? -11.586 -9.75 9.508 1 97.19 85 GLY A N 1
ATOM 653 C CA . GLY A 1 85 ? -12.594 -10.75 9.203 1 97.19 85 GLY A CA 1
ATOM 654 C C . GLY A 1 85 ? -12.094 -12.172 9.367 1 97.19 85 GLY A C 1
ATOM 655 O O . GLY A 1 85 ? -11.008 -12.391 9.906 1 97.19 85 GLY A O 1
ATOM 656 N N . GLU A 1 86 ? -12.93 -13.148 8.977 1 97.88 86 GLU A N 1
ATOM 657 C CA . GLU A 1 86 ? -12.508 -14.547 8.977 1 97.88 86 GLU A CA 1
ATOM 658 C C . GLU A 1 86 ? -11.398 -14.789 7.949 1 97.88 86 GLU A C 1
ATOM 660 O O . GLU A 1 86 ? -11.5 -14.344 6.805 1 97.88 86 GLU A O 1
ATOM 665 N N . THR A 1 87 ? -10.336 -15.484 8.391 1 98.56 87 THR A N 1
ATOM 666 C CA . THR A 1 87 ? -9.18 -15.633 7.52 1 98.56 87 THR A CA 1
ATOM 667 C C . THR A 1 87 ? -8.805 -17.109 7.363 1 98.56 87 THR A C 1
ATOM 669 O O . THR A 1 87 ? -9.219 -17.938 8.172 1 98.56 87 THR A O 1
ATOM 672 N N . ILE A 1 88 ? -8.148 -17.391 6.312 1 98.56 88 ILE A N 1
ATOM 673 C CA . ILE A 1 88 ? -7.324 -18.594 6.207 1 98.56 88 ILE A CA 1
ATOM 674 C C . ILE A 1 88 ? -5.852 -18.203 6.168 1 98.56 88 ILE A C 1
ATOM 676 O O . ILE A 1 88 ? -5.512 -17.062 5.82 1 98.56 88 ILE A O 1
ATOM 680 N N . SER A 1 89 ? -5.035 -19.172 6.523 1 98.31 89 SER A N 1
ATOM 681 C CA . SER A 1 89 ? -3.605 -18.891 6.645 1 98.31 89 SER A CA 1
ATOM 682 C C . SER A 1 89 ? -2.781 -19.922 5.875 1 98.31 89 SER A C 1
ATOM 684 O O . SER A 1 89 ? -3.246 -21.031 5.629 1 98.31 89 SER A O 1
ATOM 686 N N . TYR A 1 90 ? -1.699 -19.531 5.426 1 97.62 90 TYR A N 1
ATOM 687 C CA . TYR A 1 90 ? -0.694 -20.406 4.828 1 97.62 90 TYR A CA 1
ATOM 688 C C . TYR A 1 90 ? 0.678 -20.156 5.445 1 97.62 90 TYR A C 1
ATOM 690 O O . TYR A 1 90 ? 1.157 -19.016 5.473 1 97.62 90 TYR A O 1
ATOM 698 N N . GLU A 1 91 ? 1.208 -21.188 5.914 1 95.44 91 GLU A N 1
ATOM 699 C CA . GLU A 1 91 ? 2.537 -21.109 6.512 1 95.44 91 GLU A CA 1
ATOM 700 C C . GLU A 1 91 ? 3.619 -21.469 5.5 1 95.44 91 GLU A C 1
ATOM 702 O O . GLU A 1 91 ? 3.443 -22.391 4.691 1 95.44 91 GLU A O 1
ATOM 707 N N . TYR A 1 92 ? 4.691 -20.719 5.492 1 89.88 92 TYR A N 1
ATOM 708 C CA . TYR A 1 92 ? 5.797 -20.984 4.574 1 89.88 92 TYR A CA 1
ATOM 709 C C . TYR A 1 92 ? 7.137 -20.812 5.277 1 89.88 92 TYR A C 1
ATOM 711 O O . TYR A 1 92 ? 7.223 -20.156 6.312 1 89.88 92 TYR A O 1
ATOM 719 N N . GLU A 1 93 ? 8.141 -21.438 4.828 1 83.19 93 GLU A N 1
ATOM 720 C CA . GLU A 1 93 ? 9.461 -21.453 5.457 1 83.19 93 GLU A CA 1
ATOM 721 C C . GLU A 1 93 ? 10.297 -20.25 5.039 1 83.19 93 GLU A C 1
ATOM 723 O O . GLU A 1 93 ? 10.242 -19.828 3.883 1 83.19 93 GLU A O 1
ATOM 728 N N . LEU A 1 94 ? 10.922 -19.703 5.949 1 77.19 94 LEU A N 1
ATOM 729 C CA . LEU A 1 94 ? 11.969 -18.703 5.746 1 77.19 94 LEU A CA 1
ATOM 730 C C . LEU A 1 94 ? 13.352 -19.312 5.98 1 77.19 94 LEU A C 1
ATOM 732 O O . LEU A 1 94 ? 13.469 -20.5 6.262 1 77.19 94 LEU A O 1
ATOM 736 N N . GLU A 1 95 ? 14.461 -18.531 5.629 1 70.94 95 GLU A N 1
ATOM 737 C CA . GLU A 1 95 ? 15.812 -18.984 5.93 1 70.94 95 GLU A CA 1
ATOM 738 C C . GLU A 1 95 ? 15.938 -19.391 7.395 1 70.94 95 GLU A C 1
ATOM 740 O O . GLU A 1 95 ? 16.562 -20.422 7.707 1 70.94 95 GLU A O 1
ATOM 745 N N . TYR A 1 96 ? 15.234 -18.469 8.25 1 75.38 96 TYR A N 1
ATOM 746 C CA . TYR A 1 96 ? 15.234 -18.781 9.672 1 75.38 96 TYR A CA 1
ATOM 747 C C . TYR A 1 96 ? 13.82 -18.812 10.227 1 75.38 96 TYR A C 1
ATOM 749 O O . TYR A 1 96 ? 13.25 -17.781 10.555 1 75.38 96 TYR A O 1
ATOM 757 N N . GLY A 1 97 ? 13.188 -19.984 10.312 1 86.12 97 GLY A N 1
ATOM 758 C CA . GLY A 1 97 ? 11.883 -20.172 10.922 1 86.12 97 GLY A CA 1
ATOM 759 C C . GLY A 1 97 ? 10.75 -20.172 9.914 1 86.12 97 GLY A C 1
ATOM 760 O O . GLY A 1 97 ? 10.953 -20.5 8.742 1 86.12 97 GLY A O 1
ATOM 761 N N . THR A 1 98 ? 9.531 -20.047 10.484 1 89 98 THR A N 1
ATOM 762 C CA . THR A 1 98 ? 8.344 -20.062 9.648 1 89 98 THR A CA 1
ATOM 763 C C . THR A 1 98 ? 7.59 -18.734 9.758 1 89 98 THR A C 1
ATOM 765 O O . THR A 1 98 ? 7.77 -18 10.727 1 89 98 THR A O 1
ATOM 768 N N . ASP A 1 99 ? 7.082 -18.359 8.688 1 91.31 99 ASP A N 1
ATOM 769 C CA . ASP A 1 99 ? 6.172 -17.219 8.656 1 91.31 99 ASP A CA 1
ATOM 770 C C . ASP A 1 99 ? 4.82 -17.609 8.062 1 91.31 99 ASP A C 1
ATOM 772 O O . ASP A 1 99 ? 4.66 -18.734 7.555 1 91.31 99 ASP A O 1
ATOM 776 N N . SER A 1 100 ? 3.812 -16.797 8.289 1 96.31 100 SER A N 1
ATOM 777 C CA . SER A 1 100 ? 2.48 -17.078 7.77 1 96.31 100 SER A CA 1
ATOM 778 C C . SER A 1 100 ? 1.837 -15.836 7.172 1 96.31 100 SER A C 1
ATOM 780 O O . SER A 1 100 ? 2.141 -14.719 7.582 1 96.31 100 SER A O 1
ATOM 782 N N . LEU A 1 101 ? 1.055 -16.078 6.191 1 98.25 101 LEU A N 1
ATOM 783 C CA . LEU A 1 101 ? 0.229 -15.047 5.57 1 98.25 101 LEU A CA 1
ATOM 784 C C . LEU A 1 101 ? -1.251 -15.398 5.676 1 98.25 101 LEU A C 1
ATOM 786 O O . LEU A 1 101 ? -1.606 -16.578 5.773 1 98.25 101 LEU A O 1
ATOM 790 N N . GLU A 1 102 ? -2.039 -14.359 5.707 1 98.75 102 GLU A N 1
ATOM 791 C CA . GLU A 1 102 ? -3.482 -14.547 5.824 1 98.75 102 GLU A CA 1
ATOM 792 C C . GLU A 1 102 ? -4.23 -13.758 4.754 1 98.75 102 GLU A C 1
ATOM 794 O O . GLU A 1 102 ? -3.748 -12.727 4.285 1 98.75 102 GLU A O 1
ATOM 799 N N . ILE A 1 103 ? -5.395 -14.289 4.406 1 98.88 103 ILE A N 1
ATOM 800 C CA . ILE A 1 103 ? -6.352 -13.641 3.52 1 98.88 103 ILE A CA 1
ATOM 801 C C . ILE A 1 103 ? -7.766 -13.828 4.062 1 98.88 103 ILE A C 1
ATOM 803 O O . ILE A 1 103 ? -8.055 -14.812 4.738 1 98.88 103 ILE A O 1
ATOM 807 N N . HIS A 1 104 ? -8.625 -12.805 3.877 1 98.88 104 HIS A N 1
ATOM 808 C CA . HIS A 1 104 ? -10.016 -13 4.254 1 98.88 104 HIS A CA 1
ATOM 809 C C . HIS A 1 104 ? -10.656 -14.133 3.441 1 98.88 104 HIS A C 1
ATOM 811 O O . HIS A 1 104 ? -10.414 -14.242 2.236 1 98.88 104 HIS A O 1
ATOM 817 N N . THR A 1 105 ? -11.523 -14.898 4.043 1 98.75 105 THR A N 1
ATOM 818 C CA . THR A 1 105 ? -12.148 -16.047 3.383 1 98.75 105 THR A CA 1
ATOM 819 C C . THR A 1 105 ? -13.07 -15.578 2.256 1 98.75 105 THR A C 1
ATOM 821 O O . THR A 1 105 ? -13.352 -16.344 1.329 1 98.75 105 THR A O 1
ATOM 824 N N . ASP A 1 106 ? -13.492 -14.336 2.32 1 98.56 106 ASP A N 1
ATOM 825 C CA . ASP A 1 106 ? -14.414 -13.828 1.312 1 98.56 106 ASP A CA 1
ATOM 826 C C . ASP A 1 106 ? -13.703 -12.914 0.318 1 98.56 106 ASP A C 1
ATOM 828 O O . ASP A 1 106 ? -14.352 -12.203 -0.453 1 98.56 106 ASP A O 1
ATOM 832 N N . ALA A 1 107 ? -12.398 -12.875 0.346 1 98.75 107 ALA A N 1
ATOM 833 C CA . ALA A 1 107 ? -11.617 -11.93 -0.448 1 98.75 107 ALA A CA 1
ATOM 834 C C . ALA A 1 107 ? -11.688 -12.266 -1.934 1 98.75 107 ALA A C 1
ATOM 836 O O . ALA A 1 107 ? -11.625 -11.383 -2.785 1 98.75 107 ALA A O 1
ATOM 837 N N . ILE A 1 108 ? -11.727 -13.539 -2.223 1 98.69 108 ILE A N 1
ATOM 838 C CA . ILE A 1 108 ? -11.727 -14.055 -3.586 1 98.69 108 ILE A CA 1
ATOM 839 C C . ILE A 1 108 ? -12.898 -15.023 -3.773 1 98.69 108 ILE A C 1
ATOM 841 O O . ILE A 1 108 ? -13.117 -15.906 -2.941 1 98.69 108 ILE A O 1
ATOM 845 N N . GLN A 1 109 ? -13.625 -14.797 -4.828 1 98.5 109 GLN A N 1
ATOM 846 C CA . GLN A 1 109 ? -14.68 -15.734 -5.188 1 98.5 109 GLN A CA 1
ATOM 847 C C . GLN A 1 109 ? -14.164 -16.797 -6.156 1 98.5 109 GLN A C 1
ATOM 849 O O . GLN A 1 109 ? -13.281 -16.516 -6.977 1 98.5 109 GLN A O 1
ATOM 854 N N . PRO A 1 110 ? -14.734 -18.031 -6.035 1 98.69 110 PRO A N 1
ATOM 855 C CA . PRO A 1 110 ? -14.312 -19.094 -6.965 1 98.69 110 PRO A CA 1
ATOM 856 C C . PRO A 1 110 ? -14.422 -18.656 -8.43 1 98.69 110 PRO A C 1
ATOM 858 O O . PRO A 1 110 ? -15.43 -18.062 -8.82 1 98.69 110 PRO A O 1
ATOM 861 N N . GLY A 1 111 ? -13.375 -18.875 -9.188 1 98.62 111 GLY A N 1
ATOM 862 C CA . GLY A 1 111 ? -13.391 -18.609 -10.617 1 98.62 111 GLY A CA 1
ATOM 863 C C . GLY A 1 111 ? -12.836 -17.234 -10.969 1 98.62 111 GLY A C 1
ATOM 864 O O . GLY A 1 111 ? -12.57 -16.953 -12.141 1 98.62 111 GLY A O 1
ATOM 865 N N . GLN A 1 112 ? -12.711 -16.344 -9.977 1 98.81 112 GLN A N 1
ATOM 866 C CA . GLN A 1 112 ? -12.164 -15.023 -10.25 1 98.81 112 GLN A CA 1
ATOM 867 C C . GLN A 1 112 ? -10.727 -15.117 -10.758 1 98.81 112 GLN A C 1
ATOM 869 O O . GLN A 1 112 ? -9.945 -15.93 -10.266 1 98.81 112 GLN A O 1
ATOM 874 N N . ARG A 1 113 ? -10.422 -14.383 -11.758 1 98.94 113 ARG A N 1
ATOM 875 C CA . ARG A 1 113 ? -9.078 -14.273 -12.328 1 98.94 113 ARG A CA 1
ATOM 876 C C . ARG A 1 113 ? -8.242 -13.273 -11.547 1 98.94 113 ARG A C 1
ATOM 878 O O . ARG A 1 113 ? -8.578 -12.086 -11.484 1 98.94 113 ARG A O 1
ATOM 885 N N . VAL A 1 114 ? -7.066 -13.766 -11.047 1 98.94 114 VAL A N 1
ATOM 886 C CA . VAL A 1 114 ? -6.32 -12.992 -10.062 1 98.94 114 VAL A CA 1
ATOM 887 C C . VAL A 1 114 ? -4.891 -12.773 -10.547 1 98.94 114 VAL A C 1
ATOM 889 O O . VAL A 1 114 ? -4.246 -13.703 -11.039 1 98.94 114 VAL A O 1
ATOM 892 N N . ALA A 1 115 ? -4.434 -11.57 -10.508 1 98.94 115 ALA A N 1
ATOM 893 C CA . ALA A 1 115 ? -3.018 -11.258 -10.695 1 98.94 115 ALA A CA 1
ATOM 894 C C . ALA A 1 115 ? -2.354 -10.93 -9.359 1 98.94 115 ALA A C 1
ATOM 896 O O . ALA A 1 115 ? -2.918 -10.203 -8.539 1 98.94 115 ALA A O 1
ATOM 897 N N . ILE A 1 116 ? -1.172 -11.5 -9.117 1 98.94 116 ILE A N 1
ATOM 898 C CA . ILE A 1 116 ? -0.37 -11.164 -7.941 1 98.94 116 ILE A CA 1
ATOM 899 C C . ILE A 1 116 ? 0.703 -10.148 -8.32 1 98.94 116 ILE A C 1
ATOM 901 O O . ILE A 1 116 ? 1.451 -10.352 -9.281 1 98.94 116 ILE A O 1
ATOM 905 N N . LEU A 1 117 ? 0.747 -9.078 -7.629 1 98.88 117 LEU A N 1
ATOM 906 C CA . LEU A 1 117 ? 1.77 -8.062 -7.852 1 98.88 117 LEU A CA 1
ATOM 907 C C . LEU A 1 117 ? 2.586 -7.824 -6.586 1 98.88 117 LEU A C 1
ATOM 909 O O . LEU A 1 117 ? 2.025 -7.672 -5.496 1 98.88 117 LEU A O 1
ATOM 913 N N . ASP A 1 118 ? 3.863 -7.809 -6.715 1 98.31 118 ASP A N 1
ATOM 914 C CA . ASP A 1 118 ? 4.809 -7.484 -5.648 1 98.31 118 ASP A CA 1
ATOM 915 C C . ASP A 1 118 ? 6.012 -6.719 -6.195 1 98.31 118 ASP A C 1
ATOM 917 O O . ASP A 1 118 ? 6.234 -6.684 -7.406 1 98.31 118 ASP A O 1
ATOM 921 N N . ASP A 1 119 ? 6.734 -6.07 -5.254 1 98 119 ASP A N 1
ATOM 922 C CA . ASP A 1 119 ? 7.832 -5.238 -5.738 1 98 119 ASP A CA 1
ATOM 923 C C . ASP A 1 119 ? 9.047 -6.086 -6.094 1 98 119 ASP A C 1
ATOM 925 O O . ASP A 1 119 ? 9.789 -5.758 -7.023 1 98 119 ASP A O 1
ATOM 92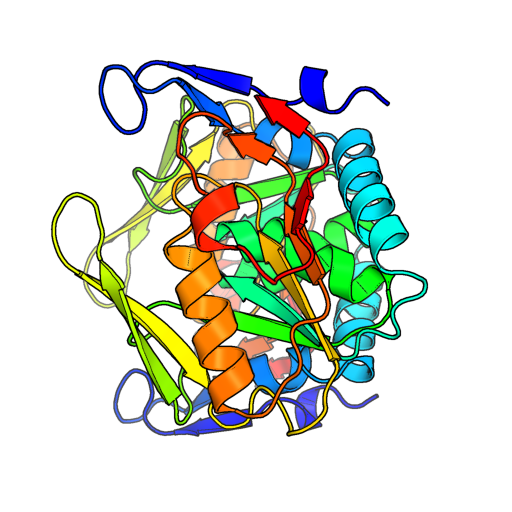9 N N . LEU A 1 120 ? 9.234 -7.211 -5.336 1 96.19 120 LEU A N 1
ATOM 930 C CA . LEU A 1 120 ? 10.508 -7.898 -5.488 1 96.19 120 LEU A CA 1
ATOM 931 C C . LEU A 1 120 ? 10.344 -9.406 -5.305 1 96.19 120 LEU A C 1
ATOM 933 O O . LEU A 1 120 ? 9.703 -9.852 -4.348 1 96.19 120 LEU A O 1
ATOM 937 N N . LEU A 1 121 ? 10.867 -10.156 -6.27 1 94.06 121 LEU A N 1
ATOM 938 C CA . LEU A 1 121 ? 10.984 -11.602 -6.164 1 94.06 121 LEU A CA 1
ATOM 939 C C . LEU A 1 121 ? 12.391 -12.008 -5.723 1 94.06 121 LEU A C 1
ATOM 941 O O . LEU A 1 121 ? 13.367 -11.711 -6.414 1 94.06 121 LEU A O 1
ATOM 945 N N . ALA A 1 122 ? 12.484 -12.656 -4.625 1 90.44 122 ALA A N 1
ATOM 946 C CA . ALA A 1 122 ? 13.742 -13.227 -4.168 1 90.44 122 ALA A CA 1
ATOM 947 C C . ALA A 1 122 ? 13.68 -14.75 -4.152 1 90.44 122 ALA A C 1
ATOM 949 O O . ALA A 1 122 ? 13.875 -15.398 -5.188 1 90.44 122 ALA A O 1
ATOM 950 N N . THR A 1 123 ? 13.305 -15.336 -3.049 1 87.19 123 THR A N 1
ATOM 951 C CA . THR A 1 123 ? 13.25 -16.797 -2.953 1 87.19 123 THR A CA 1
ATOM 952 C C . THR A 1 123 ? 11.898 -17.312 -3.422 1 87.19 123 THR A C 1
ATOM 954 O O . THR A 1 123 ? 11.75 -18.5 -3.721 1 87.19 123 THR A O 1
ATOM 957 N N . GLY A 1 124 ? 10.93 -16.469 -3.346 1 90.38 124 GLY A N 1
ATOM 958 C CA . GLY A 1 124 ? 9.617 -16.812 -3.867 1 90.38 124 GLY A CA 1
ATOM 959 C C . GLY A 1 124 ? 8.672 -17.328 -2.801 1 90.38 124 GLY A C 1
ATOM 960 O O . GLY A 1 124 ? 7.496 -17.594 -3.078 1 90.38 124 GLY A O 1
ATOM 961 N N . GLY A 1 125 ? 9.086 -17.422 -1.558 1 89.44 125 GLY A N 1
ATOM 962 C CA . GLY A 1 125 ? 8.266 -17.953 -0.477 1 89.44 125 GLY A CA 1
ATOM 963 C C . GLY A 1 125 ? 6.977 -17.172 -0.279 1 89.44 125 GLY A C 1
ATOM 964 O O . GLY A 1 125 ? 5.898 -17.766 -0.198 1 89.44 125 GLY A O 1
ATOM 965 N N . THR A 1 126 ? 7.07 -15.852 -0.242 1 93.19 126 THR A N 1
ATOM 966 C CA . THR A 1 126 ? 5.914 -14.984 -0.027 1 93.19 126 THR A CA 1
ATOM 967 C C . THR A 1 126 ? 4.891 -15.164 -1.145 1 93.19 126 THR A C 1
ATOM 969 O O . THR A 1 126 ? 3.703 -15.352 -0.88 1 93.19 126 THR A O 1
ATOM 972 N N . VAL A 1 127 ? 5.34 -15.195 -2.367 1 95.19 127 VAL A N 1
ATOM 973 C CA . VAL A 1 127 ? 4.422 -15.211 -3.504 1 95.19 127 VAL A CA 1
ATOM 974 C C . VAL A 1 127 ? 3.805 -16.594 -3.656 1 95.19 127 VAL A C 1
ATOM 976 O O . VAL A 1 127 ? 2.643 -16.734 -4.051 1 95.19 127 VAL A O 1
ATOM 979 N N . VAL A 1 128 ? 4.559 -17.641 -3.352 1 95 128 VAL A N 1
ATOM 980 C CA . VAL A 1 128 ? 3.996 -18.984 -3.363 1 95 128 VAL A CA 1
ATOM 981 C C . VAL A 1 128 ? 2.881 -19.094 -2.326 1 95 128 VAL A C 1
ATOM 983 O O . VAL A 1 128 ? 1.796 -19.609 -2.623 1 95 128 VAL A O 1
ATOM 986 N N . ALA A 1 129 ? 3.158 -18.641 -1.124 1 96.69 129 ALA A N 1
ATOM 987 C CA . ALA A 1 129 ? 2.139 -18.625 -0.077 1 96.69 129 ALA A CA 1
ATOM 988 C C . ALA A 1 129 ? 0.899 -17.859 -0.53 1 96.69 129 ALA A C 1
ATOM 990 O O . ALA A 1 129 ? -0.228 -18.312 -0.317 1 96.69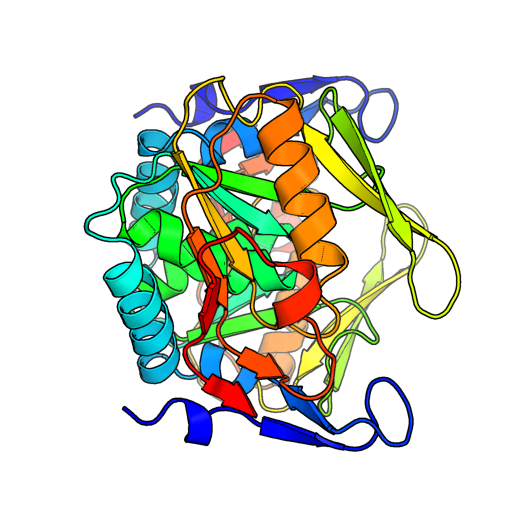 129 ALA A O 1
ATOM 991 N N . THR A 1 130 ? 1.1 -16.734 -1.166 1 98.25 130 THR A N 1
ATOM 992 C CA . THR A 1 130 ? 0.01 -15.922 -1.684 1 98.25 130 THR A CA 1
ATOM 993 C C . THR A 1 130 ? -0.805 -16.688 -2.717 1 98.25 130 THR A C 1
ATOM 995 O O . THR A 1 130 ? -2.035 -16.734 -2.646 1 98.25 130 THR A O 1
ATOM 998 N N . ALA A 1 131 ? -0.145 -17.312 -3.641 1 98.31 131 ALA A N 1
ATOM 999 C CA . ALA A 1 131 ? -0.811 -18.094 -4.684 1 98.31 131 ALA A CA 1
ATOM 1000 C C . ALA A 1 131 ? -1.647 -19.219 -4.082 1 98.31 131 ALA A C 1
ATOM 1002 O O . ALA A 1 131 ? -2.789 -19.438 -4.492 1 98.31 131 ALA A O 1
ATOM 1003 N N . LYS A 1 132 ? -1.075 -19.859 -3.08 1 98.06 132 LYS A N 1
ATOM 1004 C CA . LYS A 1 132 ? -1.772 -20.984 -2.447 1 98.06 132 LYS A CA 1
ATOM 1005 C C . LYS A 1 132 ? -3.043 -20.5 -1.746 1 98.06 132 LYS A C 1
ATOM 1007 O O . LYS A 1 132 ? -4.074 -21.172 -1.803 1 98.06 132 LYS A O 1
ATOM 1012 N N . LEU A 1 133 ? -2.971 -19.406 -1.072 1 98.81 133 LEU A N 1
ATOM 1013 C CA . LEU A 1 133 ? -4.141 -18.828 -0.411 1 98.81 133 LEU A CA 1
ATOM 1014 C C . LEU A 1 133 ? -5.238 -18.531 -1.421 1 98.81 133 LEU A C 1
ATOM 1016 O O . LEU A 1 133 ? -6.41 -18.844 -1.185 1 98.81 133 LEU A O 1
ATOM 1020 N N . ILE A 1 134 ? -4.879 -17.891 -2.576 1 98.81 134 ILE A N 1
ATOM 1021 C CA . ILE A 1 134 ? -5.824 -17.547 -3.631 1 98.81 134 ILE A CA 1
ATOM 1022 C C . ILE A 1 134 ? -6.488 -18.812 -4.164 1 98.81 134 ILE A C 1
ATOM 1024 O O . ILE A 1 134 ? -7.711 -18.875 -4.297 1 98.81 134 ILE A O 1
ATOM 1028 N N . GLU A 1 135 ? -5.695 -19.797 -4.41 1 98.81 135 GLU A N 1
ATOM 1029 C CA . GLU A 1 135 ? -6.176 -21.047 -4.984 1 98.81 135 GLU A CA 1
ATOM 1030 C C . GLU A 1 135 ? -7.066 -21.797 -4 1 98.81 135 GLU A C 1
ATOM 1032 O O . GLU A 1 135 ? -8.047 -22.422 -4.398 1 98.81 135 GLU A O 1
ATOM 1037 N N . GLU A 1 136 ? -6.719 -21.719 -2.75 1 98.69 136 GLU A N 1
ATOM 1038 C CA . GLU A 1 136 ? -7.539 -22.344 -1.721 1 98.69 136 GLU A CA 1
ATOM 1039 C C . GLU A 1 136 ? -8.945 -21.766 -1.704 1 98.69 136 GLU A C 1
ATOM 1041 O O . GLU A 1 136 ? -9.914 -22.469 -1.42 1 98.69 136 GLU A O 1
ATOM 1046 N N . LEU A 1 137 ? -9.07 -20.5 -2.023 1 98.81 137 LEU A N 1
ATOM 1047 C CA . LEU A 1 137 ? -10.367 -19.844 -2.051 1 98.81 137 LEU A CA 1
ATOM 1048 C C . LEU A 1 137 ? -11.07 -20.078 -3.383 1 98.81 137 LEU A C 1
ATOM 1050 O O . LEU A 1 137 ? -12.203 -19.641 -3.578 1 98.81 137 LEU A O 1
ATOM 1054 N N . GLY A 1 138 ? -10.367 -20.734 -4.34 1 98.75 138 GLY A N 1
ATOM 1055 C CA . GLY A 1 138 ? -10.969 -21.078 -5.617 1 98.75 138 GLY A CA 1
ATOM 1056 C C . GLY A 1 138 ? -10.633 -20.109 -6.727 1 98.75 138 GLY A C 1
ATOM 1057 O O . GLY A 1 138 ? -11.172 -20.203 -7.828 1 98.75 138 GLY A O 1
ATOM 1058 N N . GLY A 1 139 ? -9.773 -19.141 -6.461 1 98.81 139 GLY A N 1
ATOM 1059 C CA . GLY A 1 139 ? -9.336 -18.203 -7.48 1 98.81 139 GLY A CA 1
ATOM 1060 C C . GLY A 1 139 ? -8.359 -18.812 -8.469 1 98.81 139 GLY A C 1
ATOM 1061 O O . GLY A 1 139 ? -7.715 -19.812 -8.172 1 98.81 139 GLY A O 1
ATOM 1062 N N . GLU A 1 140 ? -8.258 -18.156 -9.586 1 98.69 140 GLU A N 1
ATOM 1063 C CA . GLU A 1 140 ? -7.293 -18.531 -10.609 1 98.69 140 GLU A CA 1
ATOM 1064 C C . GLU A 1 140 ? -6.152 -17.531 -10.703 1 98.69 140 GLU A C 1
ATOM 1066 O O . GLU A 1 140 ? -6.359 -16.391 -11.125 1 98.69 140 GLU A O 1
ATOM 1071 N N . VAL A 1 141 ? -4.969 -17.969 -10.383 1 98.75 141 VAL A N 1
ATOM 1072 C CA . VAL A 1 141 ? -3.814 -17.094 -10.539 1 98.75 141 VAL A CA 1
ATOM 1073 C C . VAL A 1 141 ? -3.406 -17.031 -12.008 1 98.75 141 VAL A C 1
ATOM 1075 O O . VAL A 1 141 ? -2.826 -17.984 -12.539 1 98.75 141 VAL A O 1
ATOM 1078 N N . VAL A 1 142 ? -3.598 -15.844 -12.578 1 98.38 142 VAL A N 1
ATOM 1079 C CA . VAL A 1 142 ? -3.426 -15.734 -14.023 1 98.38 142 VAL A CA 1
ATOM 1080 C C . VAL A 1 142 ? -2.047 -15.148 -14.336 1 98.38 142 VAL A C 1
ATOM 1082 O O . VAL A 1 142 ? -1.497 -15.391 -15.414 1 98.38 142 VAL A O 1
ATOM 1085 N N . SER A 1 143 ? -1.568 -14.422 -13.492 1 98.62 143 SER A N 1
ATOM 1086 C CA . SER A 1 143 ? -0.272 -13.781 -13.688 1 98.62 143 SER A CA 1
ATOM 1087 C C . SER A 1 143 ? 0.354 -13.383 -12.352 1 98.62 143 SER A C 1
ATOM 1089 O O . SER A 1 143 ? -0.357 -13.078 -11.391 1 98.62 143 SER A O 1
ATOM 1091 N N . ILE A 1 144 ? 1.662 -13.492 -12.297 1 98.56 144 ILE A N 1
ATOM 1092 C CA . ILE A 1 144 ? 2.467 -12.984 -11.188 1 98.56 144 ILE A CA 1
ATOM 1093 C C . ILE A 1 144 ? 3.508 -12 -11.711 1 98.56 144 ILE A C 1
ATOM 1095 O O . ILE A 1 144 ? 4.332 -12.352 -12.562 1 98.56 144 ILE A O 1
ATOM 1099 N N . ASN A 1 145 ? 3.406 -10.789 -11.242 1 98.56 145 ASN A N 1
ATOM 1100 C CA . ASN A 1 145 ? 4.215 -9.719 -11.812 1 98.56 145 ASN A CA 1
ATOM 1101 C C . ASN A 1 145 ? 5.043 -9.008 -10.75 1 98.56 145 ASN A C 1
ATOM 1103 O O . ASN A 1 145 ? 4.559 -8.75 -9.641 1 98.56 145 ASN A O 1
ATOM 1107 N N . PHE A 1 146 ? 6.266 -8.641 -11.117 1 98.1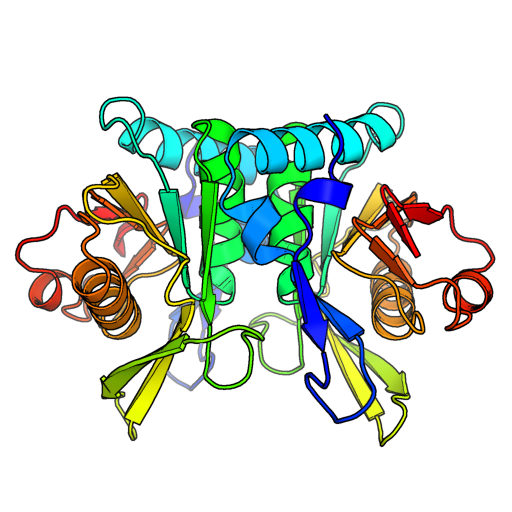2 146 PHE A N 1
ATOM 1108 C CA . PHE A 1 146 ? 7.191 -7.973 -10.211 1 98.12 146 PHE A CA 1
ATOM 1109 C C . PHE A 1 146 ? 7.812 -6.75 -10.875 1 98.12 146 PHE A C 1
ATOM 1111 O O . PHE A 1 146 ? 7.953 -6.711 -12.102 1 98.12 146 PHE A O 1
ATOM 1118 N N . LEU A 1 147 ? 8.125 -5.75 -9.977 1 98.56 147 LEU A N 1
ATOM 1119 C CA . LEU A 1 147 ? 9.031 -4.711 -10.453 1 98.56 147 LEU A CA 1
ATOM 1120 C C . LEU A 1 147 ? 10.438 -5.266 -10.656 1 98.56 147 LEU A C 1
ATOM 1122 O O . LEU A 1 147 ? 11.031 -5.094 -11.719 1 98.56 147 LEU A O 1
ATOM 1126 N N . ILE A 1 148 ? 10.914 -6.039 -9.648 1 97.69 148 ILE A N 1
ATOM 1127 C CA . ILE A 1 148 ? 12.289 -6.527 -9.648 1 97.69 148 ILE A CA 1
ATOM 1128 C C . ILE A 1 148 ? 12.297 -8.039 -9.438 1 97.69 148 ILE A C 1
ATOM 1130 O O . ILE A 1 148 ? 11.594 -8.555 -8.562 1 97.69 148 ILE A O 1
ATOM 1134 N N . GLU A 1 149 ? 13.023 -8.75 -10.18 1 95.75 149 GLU A N 1
ATOM 1135 C CA . GLU A 1 149 ? 13.375 -10.148 -9.953 1 95.75 149 GLU A CA 1
ATOM 1136 C C . GLU A 1 149 ? 14.875 -10.305 -9.688 1 95.75 149 GLU A C 1
ATOM 1138 O O . GLU A 1 149 ? 15.695 -9.875 -10.5 1 95.75 149 GLU A O 1
ATOM 1143 N N . LEU A 1 150 ? 15.172 -10.898 -8.508 1 92.06 150 LEU A N 1
ATOM 1144 C CA . LEU A 1 150 ? 16.562 -11.203 -8.188 1 92.06 150 LEU A CA 1
ATOM 1145 C C . LEU A 1 150 ? 16.922 -12.625 -8.617 1 92.06 150 LEU A C 1
ATOM 1147 O O . LEU A 1 150 ? 16.484 -13.594 -7.992 1 92.06 150 LEU A O 1
ATOM 1151 N N . GLY A 1 151 ? 17.484 -12.922 -9.695 1 77.69 151 GLY A N 1
ATOM 1152 C CA . GLY A 1 151 ? 17.75 -14.164 -10.406 1 77.69 151 GLY A CA 1
ATOM 1153 C C . GLY A 1 151 ? 18.562 -15.156 -9.594 1 77.69 151 GLY A C 1
ATOM 1154 O O . GLY A 1 151 ? 18.453 -16.359 -9.789 1 77.69 151 GLY A O 1
ATOM 1155 N N . PHE A 1 152 ? 19.281 -14.773 -8.695 1 70.25 152 PHE A N 1
ATOM 1156 C CA . PHE A 1 152 ? 20.219 -15.672 -8.047 1 70.25 152 PHE A CA 1
ATOM 1157 C C . PHE A 1 152 ? 19.547 -16.438 -6.918 1 70.25 152 PHE A C 1
ATOM 1159 O O . PHE A 1 152 ? 20.141 -17.359 -6.336 1 70.25 152 PHE A O 1
ATOM 1166 N N . LEU A 1 153 ? 18.328 -16.25 -6.711 1 71.88 153 LEU A N 1
ATOM 1167 C CA . LEU A 1 153 ? 17.703 -16.844 -5.527 1 71.88 153 LEU A CA 1
ATOM 1168 C C . LEU A 1 153 ? 16.641 -17.859 -5.918 1 71.88 153 LEU A C 1
ATOM 1170 O O . LEU A 1 153 ? 15.836 -18.281 -5.078 1 71.88 153 LEU A O 1
ATOM 1174 N N . ASN A 1 154 ? 16.688 -18.359 -7.047 1 73.25 154 ASN A N 1
ATOM 1175 C CA . ASN A 1 154 ? 15.906 -19.469 -7.57 1 73.25 154 ASN A CA 1
ATOM 1176 C C . ASN A 1 154 ? 14.406 -19.234 -7.395 1 73.25 154 ASN A C 1
ATOM 1178 O O . ASN A 1 154 ? 13.633 -20.188 -7.309 1 73.25 154 ASN A O 1
ATOM 1182 N N . GLY A 1 155 ? 14 -18.109 -7.098 1 74.06 155 GLY A N 1
ATOM 1183 C CA . GLY A 1 155 ? 12.578 -17.812 -6.988 1 74.06 155 GLY A CA 1
ATOM 1184 C C . GLY A 1 155 ? 11.773 -18.297 -8.18 1 74.06 155 GLY A C 1
ATOM 1185 O O . GLY A 1 155 ? 10.68 -18.844 -8.008 1 74.06 155 GLY A O 1
ATOM 1186 N N . GLY A 1 156 ? 12.305 -18.188 -9.352 1 76.25 156 GLY A N 1
ATOM 1187 C CA . GLY A 1 156 ? 11.656 -18.641 -10.57 1 76.25 156 GLY A CA 1
ATOM 1188 C C . GLY A 1 156 ? 11.367 -20.125 -10.578 1 76.25 156 GLY A C 1
ATOM 1189 O O . GLY A 1 156 ? 10.344 -20.562 -11.109 1 76.25 156 GLY A O 1
ATOM 1190 N N . GLU A 1 157 ? 12.117 -20.844 -9.891 1 83.25 157 GLU A N 1
ATOM 1191 C CA . GLU A 1 157 ? 11.961 -22.297 -9.875 1 83.25 157 GLU A CA 1
ATOM 1192 C C . GLU A 1 157 ? 10.75 -22.719 -9.047 1 83.25 157 GLU A C 1
ATOM 1194 O O . GLU A 1 157 ? 10 -23.609 -9.438 1 83.25 157 GLU A O 1
ATOM 1199 N N . VAL A 1 158 ? 10.625 -22 -7.965 1 85.88 158 VAL A N 1
ATOM 1200 C CA . VAL A 1 158 ? 9.539 -22.391 -7.07 1 85.88 158 VAL A CA 1
ATOM 1201 C C . VAL A 1 158 ? 8.203 -21.953 -7.66 1 85.88 158 VAL A C 1
ATOM 1203 O O . VAL A 1 158 ? 7.145 -22.406 -7.215 1 85.88 158 VAL A O 1
ATOM 1206 N N . LEU A 1 159 ? 8.289 -21.109 -8.586 1 92.38 159 LEU A N 1
ATOM 1207 C CA . LEU A 1 159 ? 7.078 -20.594 -9.211 1 92.38 159 LEU A CA 1
ATOM 1208 C C . LEU A 1 159 ? 6.863 -21.203 -10.586 1 92.38 159 LEU A C 1
ATOM 1210 O O . LEU A 1 159 ? 6.156 -20.641 -11.422 1 92.38 159 LEU A O 1
ATOM 1214 N N . LYS A 1 160 ? 7.492 -22.375 -10.633 1 90.06 160 LYS A N 1
ATOM 1215 C CA . LYS A 1 160 ? 7.289 -23.109 -11.875 1 90.06 160 LYS A CA 1
ATOM 1216 C C . LYS A 1 160 ? 5.816 -23.438 -12.086 1 90.06 160 LYS A C 1
ATOM 1218 O O . LYS A 1 160 ? 5.145 -23.906 -11.164 1 90.06 160 LYS A O 1
ATOM 1223 N N . GLY A 1 161 ? 5.164 -23.125 -13.172 1 92.56 161 GLY A N 1
ATOM 1224 C CA . GLY A 1 161 ? 3.764 -23.375 -13.461 1 92.56 161 GLY A CA 1
ATOM 1225 C C . GLY A 1 161 ? 2.928 -22.109 -13.523 1 92.56 161 GLY A C 1
ATOM 1226 O O . GLY A 1 161 ? 1.8 -22.125 -14.023 1 92.56 161 GLY A O 1
ATOM 1227 N N . TYR A 1 162 ? 3.486 -21.125 -12.867 1 96.5 162 TYR A N 1
ATOM 1228 C CA . TYR A 1 162 ? 2.797 -19.844 -12.938 1 96.5 162 TYR A CA 1
ATOM 1229 C C . TYR A 1 162 ? 3.371 -18.984 -14.055 1 96.5 162 TYR A C 1
ATOM 1231 O O . TYR A 1 162 ? 4.496 -19.203 -14.508 1 96.5 162 TYR A O 1
ATOM 1239 N N . SER A 1 163 ? 2.582 -18.094 -14.586 1 96.75 163 SER A N 1
ATOM 1240 C CA . SER A 1 163 ? 3.076 -17.047 -15.477 1 96.75 163 SER A CA 1
ATOM 1241 C C . SER A 1 163 ? 3.723 -15.914 -14.68 1 96.75 163 SER A C 1
ATOM 1243 O O . SER A 1 163 ? 3.029 -15.133 -14.023 1 96.75 163 SER A O 1
ATOM 1245 N N . VAL A 1 164 ? 5.051 -15.867 -14.758 1 96.5 164 VAL A N 1
ATOM 1246 C CA . VAL A 1 164 ? 5.805 -14.898 -13.969 1 96.5 164 VAL A CA 1
ATOM 1247 C C . VAL A 1 164 ? 6.504 -13.906 -14.898 1 96.5 164 VAL A C 1
ATOM 1249 O O . VAL A 1 164 ? 7.121 -14.305 -15.891 1 96.5 164 VAL A O 1
ATOM 1252 N N . LYS A 1 165 ? 6.363 -12.641 -14.641 1 96.38 165 LYS A N 1
ATOM 1253 C CA . LYS A 1 165 ? 7.027 -11.586 -15.391 1 96.38 165 LYS A CA 1
ATOM 1254 C C . LYS A 1 165 ? 7.602 -10.523 -14.453 1 96.38 165 LYS A C 1
ATOM 1256 O O . LYS A 1 165 ? 7.035 -10.258 -13.391 1 96.38 165 LYS A O 1
ATOM 1261 N N . SER A 1 166 ? 8.664 -9.922 -14.812 1 96.81 166 SER A N 1
ATOM 1262 C CA . SER A 1 166 ? 9.281 -8.828 -14.078 1 96.81 166 SER A CA 1
ATOM 1263 C C . SER A 1 166 ? 9.75 -7.723 -15.023 1 96.81 166 SER A C 1
ATOM 1265 O O . SER A 1 166 ? 10.031 -7.98 -16.188 1 96.81 166 SER A O 1
ATOM 1267 N N . LEU A 1 167 ? 9.797 -6.48 -14.555 1 98 167 LEU A N 1
ATOM 1268 C CA . LEU A 1 167 ? 10.25 -5.359 -15.367 1 98 167 LEU A CA 1
ATOM 1269 C C . LEU A 1 167 ? 11.773 -5.281 -15.383 1 98 167 LEU A C 1
ATOM 1271 O O . LEU A 1 167 ? 12.375 -4.957 -16.406 1 98 167 LEU A O 1
ATOM 1275 N N . LEU A 1 168 ? 12.359 -5.578 -14.172 1 97.38 168 LEU A N 1
ATOM 1276 C CA . LEU A 1 168 ? 13.805 -5.523 -14 1 97.38 168 LEU A CA 1
ATOM 1277 C C . LEU A 1 168 ? 14.344 -6.859 -13.492 1 97.38 168 LEU A C 1
ATOM 1279 O O . LEU A 1 168 ? 13.719 -7.496 -12.641 1 97.38 168 LEU A O 1
ATOM 1283 N N . LYS A 1 169 ? 15.477 -7.281 -14.031 1 94.75 169 LYS A N 1
ATOM 1284 C CA . LYS A 1 169 ? 16.141 -8.508 -13.586 1 94.75 169 LYS A CA 1
ATOM 1285 C C . LYS A 1 169 ? 17.594 -8.242 -13.234 1 94.75 169 LYS A C 1
ATOM 1287 O O . LYS A 1 169 ? 18.312 -7.574 -13.984 1 94.75 169 LYS A O 1
ATOM 1292 N N . TYR A 1 170 ? 17.891 -8.711 -12.07 1 92.88 170 TYR A N 1
ATOM 1293 C CA . TYR A 1 170 ? 19.266 -8.586 -11.625 1 92.88 170 TYR A CA 1
ATOM 1294 C C . TYR A 1 170 ? 19.891 -9.953 -11.375 1 92.88 170 TYR A C 1
ATOM 1296 O O . TYR A 1 170 ? 19.219 -10.867 -10.898 1 92.88 170 TYR A O 1
ATOM 1304 N N . MET B 1 1 ? -21.859 6.945 -6.207 1 84.5 1 MET B N 1
ATOM 1305 C CA . MET B 1 1 ? -21.812 5.695 -5.449 1 84.5 1 MET B CA 1
ATOM 1306 C C . MET B 1 1 ? -21.703 5.969 -3.953 1 84.5 1 MET B C 1
ATOM 1308 O O . MET B 1 1 ? -21 6.895 -3.537 1 84.5 1 MET B O 1
ATOM 1312 N N . ASN B 1 2 ? -22.469 5.223 -3.17 1 93 2 ASN B N 1
ATOM 1313 C CA . ASN B 1 2 ? -22.406 5.324 -1.717 1 93 2 ASN B CA 1
ATOM 1314 C C . ASN B 1 2 ? -21.297 4.434 -1.145 1 93 2 ASN B C 1
ATOM 1316 O O . ASN B 1 2 ? -21.5 3.232 -0.956 1 93 2 ASN B O 1
ATOM 1320 N N . LEU B 1 3 ? -20.141 5.012 -0.81 1 97.38 3 LEU B N 1
ATOM 1321 C CA . LEU B 1 3 ? -18.984 4.254 -0.346 1 97.38 3 LEU B CA 1
ATOM 1322 C C . LEU B 1 3 ? -19.25 3.635 1.021 1 97.38 3 LEU B C 1
ATOM 1324 O O . LEU B 1 3 ? -18.703 2.576 1.346 1 97.38 3 LEU B O 1
ATOM 1328 N N . ASP B 1 4 ? -20.047 4.281 1.783 1 97 4 ASP B N 1
ATOM 1329 C CA . ASP B 1 4 ? -20.375 3.807 3.125 1 97 4 ASP B CA 1
ATOM 1330 C C . ASP B 1 4 ? -20.953 2.391 3.086 1 97 4 ASP B C 1
ATOM 1332 O O . ASP B 1 4 ? -20.672 1.577 3.969 1 97 4 ASP B O 1
ATOM 1336 N N . SER B 1 5 ? -21.703 2.119 2.055 1 97.56 5 SER B N 1
ATOM 1337 C CA . SER B 1 5 ? -22.359 0.818 1.933 1 97.56 5 SER B CA 1
ATOM 1338 C C . SER B 1 5 ? -21.344 -0.284 1.657 1 97.56 5 SER B C 1
ATOM 1340 O O . SER B 1 5 ? -21.656 -1.471 1.745 1 97.56 5 SER B O 1
ATOM 1342 N N . LYS B 1 6 ? -20.078 0.044 1.348 1 97.88 6 LYS B N 1
ATOM 1343 C CA . LYS B 1 6 ? -19.047 -0.921 1.005 1 97.88 6 LYS B CA 1
ATOM 1344 C C . LYS B 1 6 ? -18.078 -1.119 2.166 1 97.88 6 LYS B C 1
ATOM 1346 O O . LYS B 1 6 ? -17.109 -1.884 2.055 1 97.88 6 LYS B O 1
ATOM 1351 N N . ILE B 1 7 ? -18.328 -0.435 3.283 1 98.12 7 ILE B N 1
ATOM 1352 C CA . ILE B 1 7 ? -17.5 -0.585 4.48 1 98.12 7 ILE B CA 1
ATOM 1353 C C . ILE B 1 7 ? -18.125 -1.634 5.402 1 98.12 7 ILE B C 1
ATOM 1355 O O . ILE B 1 7 ? -19.281 -1.51 5.805 1 98.12 7 ILE B O 1
ATOM 1359 N N . ARG B 1 8 ? -17.359 -2.682 5.703 1 97.88 8 ARG B N 1
ATOM 1360 C CA . ARG B 1 8 ? -17.812 -3.713 6.637 1 97.88 8 ARG B CA 1
ATOM 1361 C C . ARG B 1 8 ? -17.438 -3.346 8.07 1 97.88 8 ARG B C 1
ATOM 1363 O O . ARG B 1 8 ? -16.328 -2.887 8.336 1 97.88 8 ARG B O 1
ATOM 1370 N N . VAL B 1 9 ? -18.375 -3.441 8.961 1 97.06 9 VAL B N 1
ATOM 1371 C CA . VAL B 1 9 ? -18.125 -3.191 10.375 1 97.06 9 VAL B CA 1
ATOM 1372 C C . VAL B 1 9 ? -17.875 -4.516 11.102 1 97.06 9 VAL B C 1
ATOM 1374 O O . VAL B 1 9 ? -18.688 -5.434 11.008 1 97.06 9 VAL B O 1
ATOM 1377 N N . ILE B 1 10 ? -16.797 -4.645 11.703 1 96.94 10 ILE B N 1
ATOM 1378 C CA . ILE B 1 10 ? -16.438 -5.824 12.492 1 96.94 10 ILE B CA 1
ATOM 1379 C C . ILE B 1 10 ? -16.328 -5.445 13.969 1 96.94 10 ILE B C 1
ATOM 1381 O O . ILE B 1 10 ? -15.461 -4.656 14.344 1 96.94 10 ILE B O 1
ATOM 1385 N N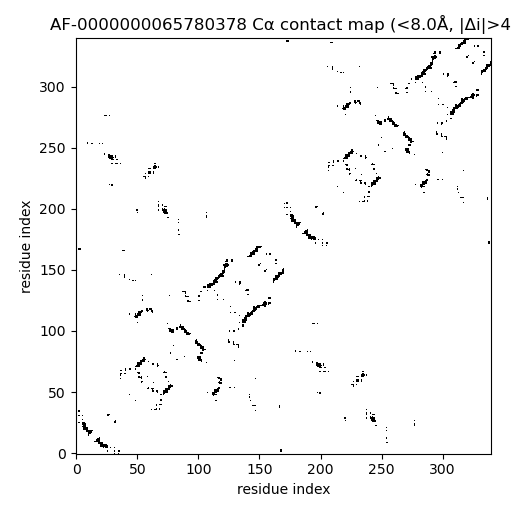 . GLU B 1 11 ? -17.109 -6.016 14.758 1 95.62 11 GLU B N 1
ATOM 1386 C CA . GLU B 1 11 ? -17.141 -5.676 16.172 1 95.62 11 GLU B CA 1
ATOM 1387 C C . GLU B 1 11 ? -16.016 -6.371 16.938 1 95.62 11 GLU B C 1
ATOM 1389 O O . GLU B 1 11 ? -15.57 -7.453 16.547 1 95.62 11 GLU B O 1
ATOM 1394 N N . ASP B 1 12 ? -15.523 -5.742 18.016 1 94.12 12 ASP B N 1
ATOM 1395 C CA . ASP B 1 12 ? -14.594 -6.312 18.984 1 94.12 12 ASP B CA 1
ATOM 1396 C C . ASP B 1 12 ? -13.258 -6.656 18.328 1 94.12 12 ASP B C 1
ATOM 1398 O O . ASP B 1 12 ? -12.688 -7.723 18.578 1 94.12 12 ASP B O 1
ATOM 1402 N N . PHE B 1 13 ? -12.781 -5.754 17.469 1 92.12 13 PHE B N 1
ATOM 1403 C CA . PHE B 1 13 ? -11.484 -5.863 16.812 1 92.12 13 PHE B CA 1
ATOM 1404 C C . PHE B 1 13 ? -10.773 -4.516 16.797 1 92.12 13 PHE B C 1
ATOM 1406 O O . PHE B 1 13 ? -11.375 -3.49 16.484 1 92.12 13 PHE B O 1
ATOM 1413 N N . PRO B 1 14 ? -9.523 -4.531 17.047 1 89.75 14 PRO B N 1
ATOM 1414 C CA . PRO B 1 14 ? -8.648 -5.625 17.469 1 89.75 14 PRO B CA 1
ATOM 1415 C C . PRO B 1 14 ? -8.875 -6.02 18.922 1 89.75 14 PRO B C 1
ATOM 1417 O O . PRO B 1 14 ? -8.344 -7.035 19.391 1 89.75 14 PRO B O 1
ATOM 1420 N N . LYS B 1 15 ? -9.648 -5.129 19.672 1 89.06 15 LYS B N 1
ATOM 1421 C CA . LYS B 1 15 ? -10 -5.445 21.047 1 89.06 15 LYS B CA 1
ATOM 1422 C C . LYS B 1 15 ? -11.508 -5.332 21.281 1 89.06 15 LYS B C 1
ATOM 1424 O O . LYS B 1 15 ? -12.203 -4.672 20.5 1 89.06 15 LYS B O 1
ATOM 1429 N N . LYS B 1 16 ? -11.945 -5.977 22.359 1 91.75 16 LYS B N 1
ATOM 1430 C CA . LYS B 1 16 ? -13.352 -5.934 22.734 1 91.75 16 LYS B CA 1
ATOM 1431 C C . LYS B 1 16 ? -13.844 -4.496 22.875 1 91.75 16 LYS B C 1
ATOM 1433 O O . LYS B 1 16 ? -13.156 -3.65 23.438 1 91.75 16 LYS B O 1
ATOM 1438 N N . GLY B 1 17 ? -15.062 -4.227 22.281 1 90.44 17 GLY B N 1
ATOM 1439 C CA . GLY B 1 17 ? -15.664 -2.914 22.422 1 90.44 17 GLY B CA 1
ATOM 1440 C C . GLY B 1 17 ? -15.422 -2.004 21.234 1 90.44 17 GLY B C 1
ATOM 1441 O O . GLY B 1 17 ? -16.047 -0.946 21.125 1 90.44 17 GLY B O 1
ATOM 1442 N N . ILE B 1 18 ? -14.531 -2.338 20.328 1 88.38 18 ILE B N 1
ATOM 1443 C CA . ILE B 1 18 ? -14.188 -1.509 19.188 1 88.38 18 ILE B CA 1
ATOM 1444 C C . ILE B 1 18 ? -14.984 -1.968 17.969 1 88.38 18 ILE B C 1
ATOM 1446 O O . ILE B 1 18 ? -15.078 -3.166 17.688 1 88.38 18 ILE B O 1
ATOM 1450 N N . SER B 1 19 ? -15.656 -0.999 17.297 1 93.69 19 SER B N 1
ATOM 1451 C CA . SER B 1 19 ? -16.297 -1.25 16 1 93.69 19 SER B CA 1
ATOM 1452 C C . SER B 1 19 ? -15.352 -0.936 14.852 1 93.69 19 SER B C 1
ATOM 1454 O O . SER B 1 19 ? -15.281 0.208 14.391 1 93.69 19 SER B O 1
ATOM 1456 N N . PHE B 1 20 ? -14.734 -1.965 14.383 1 95 20 PHE B N 1
ATOM 1457 C CA . PHE B 1 20 ? -13.695 -1.796 13.375 1 95 20 PHE B CA 1
ATOM 1458 C C . PHE B 1 20 ? -14.305 -1.57 12 1 95 20 PHE B C 1
ATOM 1460 O O . PHE B 1 20 ? -15.211 -2.303 11.586 1 95 20 PHE B O 1
ATOM 1467 N N . LYS B 1 21 ? -13.812 -0.572 11.312 1 96.88 21 LYS B N 1
ATOM 1468 C CA . LYS B 1 21 ? -14.227 -0.312 9.938 1 96.88 21 LYS B CA 1
ATOM 1469 C C . LYS B 1 21 ? -13.289 -0.995 8.945 1 96.88 21 LYS B C 1
ATOM 1471 O O . LYS B 1 21 ? -12.195 -0.494 8.672 1 96.88 21 LYS B O 1
ATOM 1476 N N . ASP B 1 22 ? -13.742 -2.076 8.43 1 97.75 22 ASP B N 1
ATOM 1477 C CA . ASP B 1 22 ? -12.961 -2.871 7.484 1 97.75 22 ASP B CA 1
ATOM 1478 C C . ASP B 1 22 ? -13.125 -2.348 6.059 1 97.75 22 ASP B C 1
ATOM 1480 O O . ASP B 1 22 ? -14.188 -2.5 5.457 1 97.75 22 ASP B O 1
ATOM 1484 N N . ILE B 1 23 ? -12.047 -1.846 5.516 1 98.38 23 ILE B N 1
ATOM 1485 C CA . ILE B 1 23 ? -12.141 -1.205 4.211 1 98.38 23 ILE B CA 1
ATOM 1486 C C . ILE B 1 23 ? -11.852 -2.225 3.111 1 98.38 23 ILE B C 1
ATOM 1488 O O . ILE B 1 23 ? -11.938 -1.911 1.923 1 98.38 23 ILE B O 1
ATOM 1492 N N . THR B 1 24 ? -11.492 -3.5 3.449 1 98.56 24 THR B N 1
ATOM 1493 C CA . THR B 1 24 ? -11.117 -4.492 2.449 1 98.56 24 THR B CA 1
ATOM 1494 C C . THR B 1 24 ? -12.297 -4.824 1.542 1 98.56 24 THR B C 1
ATOM 1496 O O . THR B 1 24 ? -12.117 -5.152 0.369 1 98.56 24 THR B O 1
ATOM 1499 N N . THR B 1 25 ? -13.516 -4.684 2.043 1 98.62 25 THR B N 1
ATOM 1500 C CA . THR B 1 25 ? -14.695 -4.93 1.224 1 98.62 25 THR B CA 1
ATOM 1501 C C . THR B 1 25 ? -14.867 -3.832 0.176 1 98.62 25 THR B C 1
ATOM 1503 O O . THR B 1 25 ? -15.328 -4.094 -0.936 1 98.62 25 THR B O 1
ATOM 1506 N N . LEU B 1 26 ? -14.516 -2.641 0.522 1 98.75 26 LEU B N 1
ATOM 1507 C CA . LEU B 1 26 ? -14.5 -1.564 -0.462 1 98.75 26 LEU B CA 1
ATOM 1508 C C . LEU B 1 26 ? -13.406 -1.789 -1.501 1 98.75 26 LEU B C 1
ATOM 1510 O O . LEU B 1 26 ? -13.648 -1.635 -2.701 1 98.75 26 LEU B O 1
ATOM 1514 N N . LEU B 1 27 ? -12.203 -2.16 -1.103 1 98.88 27 LEU B N 1
ATOM 1515 C CA . LEU B 1 27 ? -11.031 -2.316 -1.966 1 98.88 27 LEU B CA 1
ATOM 1516 C C . LEU B 1 27 ? -11.273 -3.408 -3.004 1 98.88 27 LEU B C 1
ATOM 1518 O O . LEU B 1 27 ? -10.859 -3.273 -4.16 1 98.88 27 LEU B O 1
ATOM 1522 N N . LYS B 1 28 ? -11.898 -4.504 -2.6 1 98.69 28 LYS B N 1
ATOM 1523 C CA . LYS B 1 28 ? -12.039 -5.633 -3.518 1 98.69 28 LYS B CA 1
ATOM 1524 C C . LYS B 1 28 ? -13.156 -5.387 -4.523 1 98.69 28 LYS B C 1
ATOM 1526 O O . LYS B 1 28 ? -13.273 -6.105 -5.52 1 98.69 28 LYS B O 1
ATOM 1531 N N . ASP B 1 29 ? -14.055 -4.445 -4.258 1 98.56 29 ASP B N 1
ATOM 1532 C CA . ASP B 1 29 ? -15.078 -4.008 -5.211 1 98.56 29 ASP B CA 1
ATOM 1533 C C . ASP B 1 29 ? -14.5 -2.994 -6.199 1 98.56 29 ASP B C 1
ATOM 1535 O O . ASP B 1 29 ? -14.258 -1.841 -5.84 1 98.56 29 ASP B O 1
ATOM 1539 N N . LYS B 1 30 ? -14.336 -3.465 -7.457 1 98.31 30 LYS B N 1
ATOM 1540 C CA . LYS B 1 30 ? -13.594 -2.656 -8.422 1 98.31 30 LYS B CA 1
ATOM 1541 C C . LYS B 1 30 ? -14.266 -1.301 -8.633 1 98.31 30 LYS B C 1
ATOM 1543 O O . LYS B 1 30 ? -13.578 -0.292 -8.828 1 98.31 30 LYS B O 1
ATOM 1548 N N . GLU B 1 31 ? -15.547 -1.191 -8.594 1 98.56 31 GLU B N 1
ATOM 1549 C CA . GLU B 1 31 ? -16.234 0.079 -8.781 1 98.56 31 GLU B CA 1
ATOM 1550 C C . GLU B 1 31 ? -16.047 0.993 -7.574 1 98.56 31 GLU B C 1
ATOM 1552 O O . GLU B 1 31 ? -15.812 2.193 -7.727 1 98.56 31 GLU B O 1
ATOM 1557 N N . ALA B 1 32 ? -16.172 0.447 -6.391 1 98.81 32 ALA B N 1
ATOM 1558 C CA . ALA B 1 32 ? -16 1.229 -5.172 1 98.81 32 ALA B CA 1
ATOM 1559 C C . ALA B 1 32 ? -14.562 1.708 -5.027 1 98.81 32 ALA B C 1
ATOM 1561 O O . ALA B 1 32 ? -14.312 2.85 -4.633 1 98.81 32 ALA B O 1
ATOM 1562 N N . PHE B 1 33 ? -13.656 0.776 -5.355 1 98.88 33 PHE B N 1
ATOM 1563 C CA . PHE B 1 33 ? -12.242 1.122 -5.293 1 98.88 33 PHE B CA 1
ATOM 1564 C C . PHE B 1 33 ? -11.93 2.287 -6.227 1 98.88 33 PHE B C 1
ATOM 1566 O O . PHE B 1 33 ? -11.312 3.273 -5.812 1 98.88 33 PHE B O 1
ATOM 1573 N N . ARG B 1 34 ? -12.406 2.23 -7.418 1 98.75 34 ARG B N 1
ATOM 1574 C CA . ARG B 1 34 ? -12.227 3.305 -8.391 1 98.75 34 ARG B CA 1
ATOM 1575 C C . ARG B 1 34 ? -12.852 4.602 -7.895 1 98.75 34 ARG B C 1
ATOM 1577 O O . ARG B 1 34 ? -12.234 5.668 -7.977 1 98.75 34 ARG B O 1
ATOM 1584 N N . SER B 1 35 ? -14.031 4.477 -7.367 1 98.81 35 SER B N 1
ATOM 1585 C CA . SER B 1 35 ? -14.742 5.652 -6.875 1 98.81 35 SER B CA 1
ATOM 1586 C C . SER B 1 35 ? -13.977 6.32 -5.734 1 98.81 35 SER B C 1
ATOM 1588 O O . SER B 1 35 ? -13.867 7.547 -5.691 1 98.81 35 SER B O 1
ATO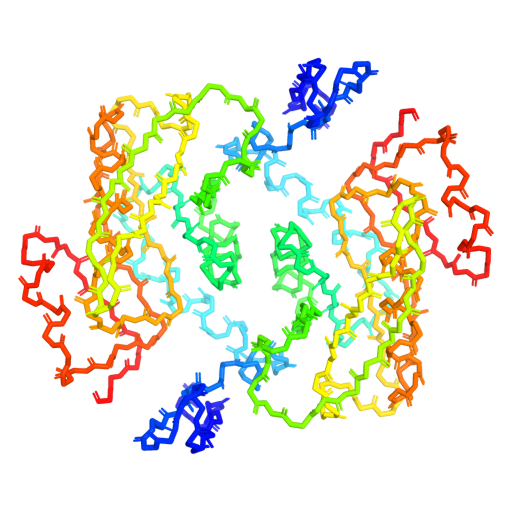M 1590 N N . MET B 1 36 ? -13.453 5.523 -4.828 1 98.81 36 MET B N 1
ATOM 1591 C CA . MET B 1 36 ? -12.68 6.062 -3.719 1 98.81 36 MET B CA 1
ATOM 1592 C C . MET B 1 36 ? -11.477 6.855 -4.227 1 98.81 36 MET B C 1
ATOM 1594 O O . MET B 1 36 ? -11.273 8.008 -3.838 1 98.81 36 MET B O 1
ATOM 1598 N N . VAL B 1 37 ? -10.734 6.25 -5.133 1 98.88 37 VAL B N 1
ATOM 1599 C CA . VAL B 1 37 ? -9.523 6.879 -5.652 1 98.88 37 VAL B CA 1
ATOM 1600 C C . VAL B 1 37 ? -9.891 8.164 -6.398 1 98.88 37 VAL B C 1
ATOM 1602 O O . VAL B 1 37 ? -9.242 9.195 -6.219 1 98.88 37 VAL B O 1
ATOM 1605 N N . ASP B 1 38 ? -10.938 8.102 -7.18 1 98.75 38 ASP B N 1
ATOM 1606 C CA . ASP B 1 38 ? -11.375 9.258 -7.949 1 98.75 38 ASP B CA 1
ATOM 1607 C C . ASP B 1 38 ? -11.789 10.406 -7.031 1 98.75 38 ASP B C 1
ATOM 1609 O O . ASP B 1 38 ? -11.398 11.555 -7.246 1 98.75 38 ASP B O 1
ATOM 1613 N N . GLN B 1 39 ? -12.562 10.109 -6.016 1 98.75 39 GLN B N 1
ATOM 1614 C CA . GLN B 1 39 ? -13.07 11.141 -5.121 1 98.75 39 GLN B CA 1
ATOM 1615 C C . GLN B 1 39 ? -11.945 11.773 -4.309 1 98.75 39 GLN B C 1
ATOM 1617 O O . GLN B 1 39 ? -11.906 12.992 -4.133 1 98.75 39 GLN B O 1
ATOM 1622 N N . LEU B 1 40 ? -11.078 10.977 -3.805 1 98.75 40 LEU B N 1
ATOM 1623 C CA . LEU B 1 40 ? -9.93 11.523 -3.09 1 98.75 40 LEU B CA 1
ATOM 1624 C C . LEU B 1 40 ? -9.07 12.375 -4.016 1 98.75 40 LEU B C 1
ATOM 1626 O O . LEU B 1 40 ? -8.602 13.453 -3.623 1 98.75 40 LEU B O 1
ATOM 1630 N N . SER B 1 41 ? -8.836 11.922 -5.234 1 98.75 41 SER B N 1
ATOM 1631 C CA . SER B 1 41 ? -8.055 12.664 -6.219 1 98.75 41 SER B CA 1
ATOM 1632 C C . SER B 1 41 ? -8.695 14.008 -6.539 1 98.75 41 SER B C 1
ATOM 1634 O O . SER B 1 41 ? -8 15.008 -6.727 1 98.75 41 SER B O 1
ATOM 1636 N N . ASP B 1 42 ? -10 14.016 -6.629 1 98.38 42 ASP B N 1
ATOM 1637 C CA . ASP B 1 42 ? -10.742 15.234 -6.938 1 98.38 42 ASP B CA 1
ATOM 1638 C C . ASP B 1 42 ? -10.469 16.328 -5.902 1 98.38 42 ASP B C 1
ATOM 1640 O O . ASP B 1 42 ? -10.469 17.516 -6.227 1 98.38 42 ASP B O 1
ATOM 1644 N N . GLN B 1 43 ? -10.211 15.922 -4.699 1 98.38 43 GLN B N 1
ATOM 1645 C CA . GLN B 1 43 ? -9.938 16.875 -3.623 1 98.38 43 GLN B CA 1
ATOM 1646 C C . GLN B 1 43 ? -8.57 17.516 -3.799 1 98.38 43 GLN B C 1
ATOM 1648 O O . GLN B 1 43 ? -8.266 18.531 -3.154 1 98.38 43 GLN B O 1
ATOM 1653 N N . LEU B 1 44 ? -7.762 16.938 -4.652 1 98.5 44 LEU B N 1
ATOM 1654 C CA . LEU B 1 44 ? -6.371 17.359 -4.742 1 98.5 44 LEU B CA 1
ATOM 1655 C C . LEU B 1 44 ? -6.09 18.031 -6.09 1 98.5 44 LEU B C 1
ATOM 1657 O O . LEU B 1 44 ? -5 18.562 -6.305 1 98.5 44 LEU B O 1
ATOM 1661 N N . ILE B 1 45 ? -6.906 17.984 -7.078 1 93.62 45 ILE B N 1
ATOM 1662 C CA . ILE B 1 45 ? -6.707 18.328 -8.477 1 93.62 45 ILE B CA 1
ATOM 1663 C C . ILE B 1 45 ? -6.238 19.781 -8.594 1 93.62 45 ILE B C 1
ATOM 1665 O O . ILE B 1 45 ? -5.414 20.094 -9.461 1 93.62 45 ILE B O 1
ATOM 1669 N N . ASP B 1 46 ? -6.566 20.672 -7.766 1 94.81 46 ASP B N 1
ATOM 1670 C CA . ASP B 1 46 ? -6.23 22.078 -7.91 1 94.81 46 ASP B CA 1
ATOM 1671 C C . ASP B 1 46 ? -5.129 22.484 -6.934 1 94.81 46 ASP B C 1
ATOM 1673 O O . ASP B 1 46 ? -4.848 23.672 -6.766 1 94.81 46 ASP B O 1
ATOM 1677 N N . LEU B 1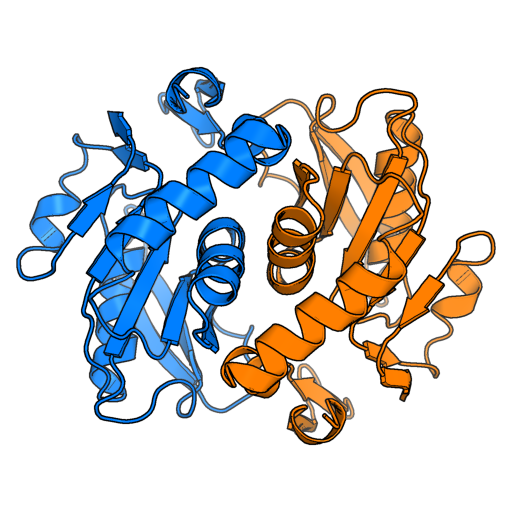 47 ? -4.461 21.547 -6.375 1 97.94 47 LEU B N 1
ATOM 1678 C CA . LEU B 1 47 ? -3.527 21.875 -5.305 1 97.94 47 LEU B CA 1
ATOM 1679 C C . LEU B 1 47 ? -2.086 21.672 -5.754 1 97.94 47 LEU B C 1
ATOM 1681 O O . LEU B 1 47 ? -1.152 21.891 -4.98 1 97.94 47 LEU B O 1
ATOM 1685 N N . ASP B 1 48 ? -1.789 21.297 -6.98 1 96.88 48 ASP B N 1
ATOM 1686 C CA . ASP B 1 48 ? -0.457 21.109 -7.551 1 96.88 48 ASP B CA 1
ATOM 1687 C C . ASP B 1 48 ? 0.42 20.25 -6.641 1 96.88 48 ASP B C 1
ATOM 1689 O O . ASP B 1 48 ? 1.513 20.672 -6.25 1 96.88 48 ASP B O 1
ATOM 1693 N N . ILE B 1 49 ? 0.015 19.094 -6.297 1 98.81 49 ILE B N 1
ATOM 1694 C CA . ILE B 1 49 ? 0.704 18.188 -5.391 1 98.81 49 ILE B CA 1
ATOM 1695 C C . ILE B 1 49 ? 1.929 17.594 -6.086 1 98.81 49 ILE B C 1
ATOM 1697 O O . ILE B 1 49 ? 1.824 17.062 -7.191 1 98.81 49 ILE B O 1
ATOM 1701 N N . ASP B 1 50 ? 3.064 17.703 -5.426 1 98.81 50 ASP B N 1
ATOM 1702 C CA . ASP B 1 50 ? 4.289 17.094 -5.926 1 98.81 50 ASP B CA 1
ATOM 1703 C C . ASP B 1 50 ? 4.402 15.641 -5.461 1 98.81 50 ASP B C 1
ATOM 1705 O O . ASP B 1 50 ? 4.789 14.766 -6.238 1 98.81 50 ASP B O 1
ATOM 1709 N N . ILE B 1 51 ? 4.102 15.477 -4.168 1 98.94 51 ILE B N 1
ATOM 1710 C CA . ILE B 1 51 ? 4.305 14.18 -3.527 1 98.94 51 ILE B CA 1
ATOM 1711 C C . ILE B 1 51 ? 3.072 13.805 -2.707 1 98.94 51 ILE B C 1
ATOM 1713 O O . ILE B 1 51 ? 2.51 14.648 -2.006 1 98.94 51 ILE B O 1
ATOM 1717 N N . VAL B 1 52 ? 2.611 12.648 -2.83 1 98.94 52 VAL B N 1
ATOM 1718 C CA . VAL B 1 52 ? 1.678 12.039 -1.886 1 98.94 52 VAL B CA 1
ATOM 1719 C C . VAL B 1 52 ? 2.443 11.18 -0.881 1 98.94 52 VAL B C 1
ATOM 1721 O O . VAL B 1 52 ? 3.324 10.406 -1.261 1 98.94 52 VAL B O 1
ATOM 1724 N N . VAL B 1 53 ? 2.158 11.359 0.354 1 98.94 53 VAL B N 1
ATOM 1725 C CA . VAL B 1 53 ? 2.77 10.578 1.423 1 98.94 53 VAL B CA 1
ATOM 1726 C C . VAL B 1 53 ? 1.716 9.688 2.08 1 98.94 53 VAL B C 1
ATOM 1728 O O . VAL B 1 53 ? 0.594 10.133 2.338 1 98.94 53 VAL B O 1
ATOM 1731 N N . GLY B 1 54 ? 2.059 8.445 2.307 1 98.75 54 GLY B N 1
ATOM 1732 C CA . GLY B 1 54 ? 1.178 7.508 2.979 1 98.75 54 GLY B CA 1
ATOM 1733 C C . GLY B 1 54 ? 1.866 6.73 4.082 1 98.75 54 GLY B C 1
ATOM 1734 O O . GLY B 1 54 ? 2.898 6.094 3.854 1 98.75 54 GLY B O 1
ATOM 1735 N N . PRO B 1 55 ? 1.339 6.738 5.254 1 98.12 55 PRO B N 1
ATOM 1736 C CA . PRO B 1 55 ? 1.903 5.918 6.328 1 98.12 55 PRO B CA 1
ATOM 1737 C C . PRO B 1 55 ? 1.569 4.438 6.18 1 98.12 55 PRO B C 1
ATOM 1739 O O . PRO B 1 55 ? 0.497 4.09 5.676 1 98.12 55 PRO B O 1
ATOM 1742 N N . GLU B 1 56 ? 2.477 3.545 6.559 1 97.12 56 GLU B N 1
ATOM 1743 C CA . GLU B 1 56 ? 2.275 2.102 6.469 1 97.12 56 GLU B CA 1
ATOM 1744 C C . GLU B 1 56 ? 1.216 1.632 7.461 1 97.12 56 GLU B C 1
ATOM 1746 O O . GLU B 1 56 ? 1.147 2.129 8.586 1 97.12 56 GLU B O 1
ATOM 1751 N N . ALA B 1 57 ? 0.521 0.657 6.996 1 96.38 57 ALA B N 1
ATOM 1752 C CA . ALA B 1 57 ? 0.539 0.029 5.676 1 96.38 57 ALA B CA 1
ATOM 1753 C C . ALA B 1 57 ? -0.637 0.503 4.828 1 96.38 57 ALA B C 1
ATOM 1755 O O . ALA B 1 57 ? -0.521 0.619 3.605 1 96.38 57 ALA B O 1
ATOM 1756 N N . ARG B 1 58 ? -1.808 0.844 5.594 1 97.75 58 ARG B N 1
ATOM 1757 C CA . ARG B 1 58 ? -3.053 1.04 4.859 1 97.75 58 ARG B CA 1
ATOM 1758 C C . ARG B 1 58 ? -3.053 2.377 4.129 1 97.75 58 ARG B C 1
ATOM 1760 O O . ARG B 1 58 ? -3.791 2.559 3.156 1 97.75 58 ARG B O 1
ATOM 1767 N N . GLY B 1 59 ? -2.176 3.25 4.547 1 98.5 59 GLY B N 1
ATOM 1768 C CA . GLY B 1 59 ? -1.974 4.469 3.779 1 98.5 59 GLY B CA 1
ATOM 1769 C C . GLY B 1 59 ? -1.491 4.211 2.365 1 98.5 59 GLY B C 1
ATOM 1770 O O . GLY B 1 59 ? -1.703 5.035 1.472 1 98.5 59 GLY B O 1
ATOM 1771 N N . PHE B 1 60 ? -0.765 3.057 2.17 1 98.88 60 PHE B N 1
ATOM 1772 C CA . PHE B 1 60 ? -0.286 2.689 0.842 1 98.88 60 PHE B CA 1
ATOM 1773 C C . PHE B 1 60 ? -1.454 2.389 -0.09 1 98.88 60 PHE B C 1
ATOM 1775 O O . PHE B 1 60 ? -1.418 2.738 -1.271 1 98.88 60 PHE B O 1
ATOM 1782 N N . LEU B 1 61 ? -2.486 1.825 0.467 1 98.81 61 LEU B N 1
ATOM 1783 C CA . LEU B 1 61 ? -3.631 1.336 -0.294 1 98.81 61 LEU B CA 1
ATOM 1784 C C . LEU B 1 61 ? -4.469 2.496 -0.822 1 98.81 61 LEU B C 1
ATOM 1786 O O . LEU B 1 61 ? -5.207 2.34 -1.797 1 98.81 61 LEU B O 1
ATOM 1790 N N . VAL B 1 62 ? -4.316 3.611 -0.14 1 98.62 62 VAL B N 1
ATOM 1791 C CA . VAL B 1 62 ? -5.074 4.805 -0.5 1 98.62 62 VAL B CA 1
ATOM 1792 C C . VAL B 1 62 ? -4.172 5.789 -1.237 1 98.62 62 VAL B C 1
ATOM 1794 O O . VAL B 1 62 ? -4.504 6.25 -2.332 1 98.62 62 VAL B O 1
ATOM 1797 N N . GLY B 1 63 ? -3.039 5.98 -0.738 1 98.88 63 GLY B N 1
ATOM 1798 C CA . GLY B 1 63 ? -2.148 7.031 -1.2 1 98.88 63 GLY B CA 1
ATOM 1799 C C . GLY B 1 63 ? -1.51 6.727 -2.541 1 98.88 63 GLY B C 1
ATOM 1800 O O . GLY B 1 63 ? -1.404 7.605 -3.4 1 98.88 63 GLY B O 1
ATOM 1801 N N . ALA B 1 64 ? -1.09 5.473 -2.793 1 98.94 64 ALA B N 1
ATOM 1802 C CA . ALA B 1 64 ? -0.345 5.129 -4.004 1 98.94 64 ALA B CA 1
ATOM 1803 C C . ALA B 1 64 ? -1.226 5.254 -5.242 1 98.94 64 ALA B C 1
ATOM 1805 O O . ALA B 1 64 ? -0.838 5.887 -6.227 1 98.94 64 ALA B O 1
ATOM 1806 N N . PRO B 1 65 ? -2.447 4.707 -5.207 1 98.94 65 PRO B N 1
ATOM 1807 C CA . PRO B 1 65 ? -3.283 4.875 -6.398 1 98.94 65 PRO B CA 1
ATOM 1808 C C . PRO B 1 65 ? -3.664 6.332 -6.648 1 98.94 65 PRO B C 1
ATOM 1810 O O . PRO B 1 65 ? -3.781 6.754 -7.805 1 98.94 65 PRO B O 1
ATOM 1813 N N . VAL B 1 66 ? -3.867 7.105 -5.586 1 98.94 66 VAL B N 1
ATOM 1814 C CA . VAL B 1 66 ? -4.18 8.523 -5.75 1 98.94 66 VAL B CA 1
ATOM 1815 C C . VAL B 1 66 ? -2.984 9.25 -6.359 1 98.94 66 VAL B C 1
ATOM 1817 O O . VAL B 1 66 ? -3.145 10.07 -7.27 1 98.94 66 VAL B O 1
ATOM 1820 N N . ALA B 1 67 ? -1.777 8.969 -5.848 1 98.94 67 ALA B N 1
ATOM 1821 C CA . ALA B 1 67 ? -0.568 9.57 -6.406 1 98.94 67 ALA B CA 1
ATOM 1822 C C . ALA B 1 67 ? -0.476 9.32 -7.906 1 98.94 67 ALA B C 1
ATOM 1824 O O . ALA B 1 67 ? -0.193 10.234 -8.68 1 98.94 67 ALA B O 1
ATOM 1825 N N . TYR B 1 68 ? -0.744 8.078 -8.32 1 98.88 68 TYR B N 1
ATOM 1826 C CA . TYR B 1 68 ? -0.736 7.723 -9.734 1 98.88 68 TYR B CA 1
ATOM 1827 C C . TYR B 1 68 ? -1.752 8.555 -10.508 1 98.88 68 TYR B C 1
ATOM 1829 O O . TYR B 1 68 ? -1.429 9.125 -11.555 1 98.88 68 TYR B O 1
ATOM 1837 N N . LYS B 1 69 ? -2.951 8.633 -9.992 1 98.81 69 LYS B N 1
ATOM 1838 C CA . LYS B 1 69 ? -4.055 9.297 -10.688 1 98.81 69 LYS B CA 1
ATOM 1839 C C . LYS B 1 69 ? -3.762 10.781 -10.891 1 98.81 69 LYS B C 1
ATOM 1841 O O . LYS B 1 69 ? -4.027 11.328 -11.961 1 98.81 69 LYS B O 1
ATOM 1846 N N . ILE B 1 70 ? -3.16 11.438 -9.898 1 98.69 70 ILE B N 1
ATOM 1847 C CA . ILE B 1 70 ? -3.016 12.883 -9.977 1 98.69 70 ILE B CA 1
ATOM 1848 C C . ILE B 1 70 ? -1.646 13.234 -10.555 1 98.69 70 ILE B C 1
ATOM 1850 O O . ILE B 1 70 ? -1.308 14.414 -10.688 1 98.69 70 ILE B O 1
ATOM 1854 N N . GLY B 1 71 ? -0.849 12.172 -10.836 1 98.38 71 GLY B N 1
ATOM 1855 C CA . GLY B 1 71 ? 0.451 12.398 -11.445 1 98.38 71 GLY B CA 1
ATOM 1856 C C . GLY B 1 71 ? 1.489 12.914 -10.469 1 98.38 71 GLY B C 1
ATOM 1857 O O . GLY B 1 71 ? 2.281 13.797 -10.797 1 98.38 71 GLY B O 1
ATOM 1858 N N . ALA B 1 72 ? 1.516 12.492 -9.25 1 98.81 72 ALA B N 1
ATOM 1859 C CA . ALA B 1 72 ? 2.482 12.836 -8.211 1 98.81 72 ALA B CA 1
ATOM 1860 C C . ALA B 1 72 ? 3.396 11.648 -7.902 1 98.81 72 ALA B C 1
ATOM 1862 O O . ALA B 1 72 ? 3.104 10.516 -8.289 1 98.81 72 ALA B O 1
ATOM 1863 N N . GLY B 1 73 ? 4.547 11.883 -7.258 1 98.81 73 GLY B N 1
ATOM 1864 C CA . GLY B 1 73 ? 5.312 10.805 -6.648 1 98.81 73 GLY B CA 1
ATOM 1865 C C . GLY B 1 73 ? 4.699 10.297 -5.359 1 98.81 73 GLY B C 1
ATOM 1866 O O . GLY B 1 73 ? 3.754 10.891 -4.836 1 98.81 73 GLY B O 1
ATOM 1867 N N . PHE B 1 74 ? 5.199 9.219 -4.918 1 98.94 74 PHE B N 1
ATOM 1868 C CA . PHE B 1 74 ? 4.719 8.648 -3.666 1 98.94 74 PHE B CA 1
ATOM 1869 C C . PHE B 1 74 ? 5.875 8.375 -2.715 1 98.94 74 PHE B C 1
ATOM 1871 O O . PHE B 1 74 ? 6.926 7.875 -3.129 1 98.94 74 PHE B O 1
ATOM 1878 N N . VAL B 1 75 ? 5.699 8.688 -1.48 1 98.94 75 VAL B N 1
ATOM 1879 C CA . VAL B 1 75 ? 6.699 8.453 -0.446 1 98.94 75 VAL B CA 1
ATOM 1880 C C . VAL B 1 75 ? 6.066 7.703 0.723 1 98.94 75 VAL B C 1
ATOM 1882 O O . VAL B 1 75 ? 5.086 8.164 1.309 1 98.94 75 VAL B O 1
ATOM 1885 N N . PRO B 1 76 ? 6.598 6.609 1.059 1 98.88 76 PRO B N 1
ATOM 1886 C CA . PRO B 1 76 ? 6.09 5.871 2.217 1 98.88 76 PRO B CA 1
ATOM 1887 C C . PRO B 1 76 ? 6.691 6.355 3.535 1 98.88 76 PRO B C 1
ATOM 1889 O O . PRO B 1 76 ? 7.871 6.711 3.584 1 98.88 76 PRO B O 1
ATOM 1892 N N . ILE B 1 77 ? 5.871 6.461 4.523 1 98.75 77 ILE B N 1
ATOM 1893 C CA . ILE B 1 77 ? 6.281 6.57 5.922 1 98.75 77 ILE B CA 1
ATOM 1894 C C . ILE B 1 77 ? 6.203 5.199 6.59 1 98.75 77 ILE B C 1
ATOM 1896 O O . ILE B 1 77 ? 5.199 4.496 6.465 1 98.75 77 ILE B O 1
ATOM 1900 N N . ARG B 1 78 ? 7.309 4.816 7.195 1 98.44 78 ARG B N 1
ATOM 1901 C CA . ARG B 1 78 ? 7.312 3.453 7.707 1 98.44 78 ARG B CA 1
ATOM 1902 C C . ARG B 1 78 ? 7.828 3.408 9.141 1 98.44 78 ARG B C 1
ATOM 1904 O O . ARG B 1 78 ? 8.367 4.395 9.641 1 98.44 78 ARG B O 1
ATOM 1911 N N . LYS B 1 79 ? 7.609 2.27 9.773 1 97.12 79 LYS B N 1
ATOM 1912 C CA . LYS B 1 79 ? 8.148 2.031 11.109 1 97.12 79 LYS B CA 1
ATOM 1913 C C . LYS B 1 79 ? 9.664 1.906 11.07 1 97.12 79 LYS B C 1
ATOM 1915 O O . LYS B 1 79 ? 10.25 1.669 10.016 1 97.12 79 LYS B O 1
ATOM 1920 N N . PRO B 1 80 ? 10.266 2.09 12.266 1 96.81 80 PRO B N 1
ATOM 1921 C CA . PRO B 1 80 ? 11.727 2 12.32 1 96.81 80 PRO B CA 1
ATOM 1922 C C . PRO B 1 80 ? 12.258 0.671 11.781 1 96.81 80 PRO B C 1
ATOM 1924 O O . PRO B 1 80 ? 11.664 -0.38 12.039 1 96.81 80 PRO B O 1
ATOM 1927 N N . GLY B 1 81 ? 13.352 0.805 11 1 94.81 81 GLY B N 1
ATOM 1928 C CA . GLY B 1 81 ? 14.039 -0.39 10.531 1 94.81 81 GLY B CA 1
ATOM 1929 C C . GLY B 1 81 ? 13.539 -0.885 9.195 1 94.81 81 GLY B C 1
ATOM 1930 O O . GLY B 1 81 ? 14.102 -1.822 8.617 1 94.81 81 GLY B O 1
ATOM 1931 N N . LYS B 1 82 ? 12.562 -0.164 8.594 1 96.12 82 LYS B N 1
ATOM 1932 C CA . LYS B 1 82 ? 11.945 -0.661 7.363 1 96.12 82 LYS B CA 1
ATOM 1933 C C . LYS B 1 82 ? 12.453 0.111 6.145 1 96.12 82 LYS B C 1
ATOM 1935 O O . LYS B 1 82 ? 12.18 -0.274 5.008 1 96.12 82 LYS B O 1
ATOM 1940 N N . LEU B 1 83 ? 13.117 1.144 6.367 1 97.81 83 LEU B N 1
ATOM 1941 C CA . LEU B 1 83 ? 13.672 1.956 5.293 1 97.81 83 LEU B CA 1
ATOM 1942 C C . LEU B 1 83 ? 15.188 1.807 5.23 1 97.81 83 LEU B C 1
ATOM 1944 O O . LEU B 1 83 ? 15.867 1.914 6.254 1 97.81 83 LEU B O 1
ATOM 1948 N N . PRO B 1 84 ? 15.703 1.624 4.047 1 97.19 84 PRO B N 1
ATOM 1949 C CA . PRO B 1 84 ? 17.109 1.24 3.924 1 97.19 84 PRO B CA 1
ATOM 1950 C C . PRO B 1 84 ? 18.047 2.443 3.92 1 97.19 84 PRO B C 1
ATOM 1952 O O . PRO B 1 84 ? 19.234 2.305 4.23 1 97.19 84 PRO B O 1
ATOM 1955 N N . GLY B 1 85 ? 17.562 3.586 3.5 1 97.12 85 GLY B N 1
ATOM 1956 C CA . GLY B 1 85 ? 18.406 4.77 3.414 1 97.12 85 GLY B CA 1
ATOM 1957 C C . GLY B 1 85 ? 18.516 5.52 4.727 1 97.12 85 GLY B C 1
ATOM 1958 O O . GLY B 1 85 ? 18.078 5.027 5.77 1 97.12 85 GLY B O 1
ATOM 1959 N N . GLU B 1 86 ? 19.172 6.695 4.684 1 97.88 86 GLU B N 1
ATOM 1960 C CA . GLU B 1 86 ? 19.234 7.562 5.855 1 97.88 86 GLU B CA 1
ATOM 1961 C C . GLU B 1 86 ? 17.859 8.109 6.215 1 97.88 86 GLU B C 1
ATOM 1963 O O . GLU B 1 86 ? 17.125 8.578 5.344 1 97.88 86 GLU B O 1
ATOM 1968 N N . THR B 1 87 ? 17.5 8.008 7.512 1 98.56 87 THR B N 1
ATOM 1969 C CA . THR B 1 87 ? 16.156 8.375 7.91 1 98.56 87 THR B CA 1
ATOM 1970 C C . THR B 1 87 ? 16.172 9.406 9.039 1 98.56 87 THR B C 1
ATOM 1972 O O . THR B 1 87 ? 17.203 9.57 9.703 1 98.56 87 THR B O 1
ATOM 1975 N N . ILE B 1 88 ? 15.148 10.125 9.141 1 98.56 88 ILE B N 1
ATOM 1976 C CA . ILE B 1 88 ? 14.797 10.812 10.383 1 98.56 88 ILE B CA 1
ATOM 1977 C C . ILE B 1 88 ? 13.555 10.164 10.992 1 98.56 88 ILE B C 1
ATOM 1979 O O . ILE B 1 88 ? 12.781 9.508 10.297 1 98.56 88 ILE B O 1
ATOM 1983 N N . SER B 1 89 ? 13.406 10.391 12.281 1 98.31 89 SER B N 1
ATOM 1984 C CA . SER B 1 89 ? 12.336 9.734 13.016 1 98.31 89 SER B CA 1
ATOM 1985 C C . SER B 1 89 ? 11.531 10.734 13.836 1 98.31 89 SER B C 1
ATOM 1987 O O . SER B 1 89 ? 12.039 11.812 14.18 1 98.31 89 SER B O 1
ATOM 1989 N N . TYR B 1 90 ? 10.352 10.469 14.031 1 97.62 90 TYR B N 1
ATOM 1990 C CA . TYR B 1 90 ? 9.477 11.195 14.938 1 97.62 90 TYR B CA 1
ATOM 1991 C C . TYR B 1 90 ? 8.75 10.242 15.883 1 97.62 90 TYR B C 1
ATOM 1993 O O . TYR B 1 90 ? 8.094 9.297 15.438 1 97.62 90 TYR B O 1
ATOM 2001 N N . GLU B 1 91 ? 8.906 10.516 17.094 1 95.38 91 GLU B N 1
ATOM 2002 C CA . GLU B 1 91 ? 8.258 9.711 18.125 1 95.38 91 GLU B CA 1
ATOM 2003 C C . GLU B 1 91 ? 6.926 10.328 18.547 1 95.38 91 GLU B C 1
ATOM 2005 O O . GLU B 1 91 ? 6.816 11.555 18.672 1 95.38 91 GLU B O 1
ATOM 2010 N N . TYR B 1 92 ? 5.922 9.492 18.703 1 89.81 92 TYR B N 1
ATOM 2011 C CA . TYR B 1 92 ? 4.609 9.969 19.125 1 89.81 92 TYR B CA 1
ATOM 2012 C C . TYR B 1 92 ? 3.984 9.023 20.141 1 89.81 92 TYR B C 1
ATOM 2014 O O . TYR B 1 92 ? 4.371 7.852 20.219 1 89.81 92 TYR B O 1
ATOM 2022 N N . GLU B 1 93 ? 3.125 9.492 20.938 1 83.19 93 GLU B N 1
ATOM 2023 C CA . GLU B 1 93 ? 2.531 8.734 22.047 1 83.19 93 GLU B CA 1
ATOM 2024 C C . GLU B 1 93 ? 1.319 7.938 21.562 1 83.19 93 GLU B C 1
ATOM 2026 O O . GLU B 1 93 ? 0.541 8.414 20.734 1 83.19 93 GLU B O 1
ATOM 2031 N N . LEU B 1 94 ? 1.236 6.785 21.984 1 77.12 94 LEU B N 1
ATOM 2032 C CA . LEU B 1 94 ? 0.056 5.934 21.875 1 77.12 94 LEU B CA 1
ATOM 2033 C C . LEU B 1 94 ? -0.672 5.828 23.203 1 77.12 94 LEU B C 1
ATOM 2035 O O . LEU B 1 94 ? -0.267 6.453 24.188 1 77.12 94 LEU B O 1
ATOM 2039 N N . GLU B 1 95 ? -1.918 5.203 23.219 1 71.12 95 GLU B N 1
ATOM 2040 C CA . GLU B 1 95 ? -2.627 4.969 24.469 1 71.12 95 GLU B CA 1
ATOM 2041 C C . GLU B 1 95 ? -1.734 4.258 25.484 1 71.12 95 GLU B C 1
ATOM 2043 O O . GLU B 1 95 ? -1.742 4.598 26.672 1 71.12 95 GLU B O 1
ATOM 2048 N N . TYR B 1 96 ? -0.931 3.23 24.828 1 75.56 96 TYR B N 1
ATOM 2049 C CA . TYR B 1 96 ? 0.008 2.52 25.688 1 75.56 96 TYR B CA 1
ATOM 2050 C C . TYR B 1 96 ? 1.418 2.562 25.109 1 75.56 96 TYR B C 1
ATOM 2052 O O . TYR B 1 96 ? 1.763 1.761 24.25 1 75.56 96 TYR B O 1
ATOM 2060 N N . GLY B 1 97 ? 2.262 3.516 25.516 1 86.06 97 GLY B N 1
ATOM 2061 C CA . GLY B 1 97 ? 3.66 3.6 25.125 1 86.06 97 GLY B CA 1
ATOM 2062 C C . GLY B 1 97 ? 3.902 4.57 23.984 1 86.06 97 GLY B C 1
ATOM 2063 O O . GLY B 1 97 ? 3.119 5.5 23.781 1 86.06 97 GLY B O 1
ATOM 2064 N N . THR B 1 98 ? 5.121 4.449 23.438 1 89 98 THR B N 1
ATOM 2065 C CA . THR B 1 98 ? 5.512 5.336 22.344 1 89 98 THR B CA 1
ATOM 2066 C C . THR B 1 98 ? 5.777 4.539 21.078 1 89 98 THR B C 1
ATOM 2068 O O . THR B 1 98 ? 6.031 3.334 21.125 1 89 98 THR B O 1
ATOM 2071 N N . ASP B 1 99 ? 5.41 5.105 20.031 1 91.38 99 ASP B N 1
ATOM 2072 C CA . ASP B 1 99 ? 5.766 4.574 18.719 1 91.38 99 ASP B CA 1
ATOM 2073 C C . ASP B 1 99 ? 6.527 5.609 17.891 1 91.38 99 ASP B C 1
ATOM 2075 O O . ASP B 1 99 ? 6.641 6.77 18.297 1 91.38 99 ASP B O 1
ATOM 2079 N N . SER B 1 100 ? 7.191 5.156 16.828 1 96.38 100 SER B N 1
ATOM 2080 C CA . SER B 1 100 ? 7.953 6.062 15.984 1 96.38 100 SER B CA 1
ATOM 2081 C C . SER B 1 100 ? 7.734 5.762 14.508 1 96.38 100 SER B C 1
ATOM 2083 O O . SER B 1 100 ? 7.457 4.617 14.141 1 96.38 100 SER B O 1
ATOM 2085 N N . LEU B 1 101 ? 7.793 6.785 13.758 1 98.25 101 LEU B N 1
ATOM 2086 C CA . LEU B 1 101 ? 7.758 6.695 12.305 1 98.25 101 LEU B CA 1
ATOM 2087 C C . LEU B 1 101 ? 9.031 7.277 11.688 1 98.25 101 LEU B C 1
ATOM 2089 O O . LEU B 1 101 ? 9.68 8.133 12.297 1 98.25 101 LEU B O 1
ATOM 2093 N N . GLU B 1 102 ? 9.359 6.746 10.547 1 98.75 102 GLU B N 1
ATOM 2094 C CA . GLU B 1 102 ? 10.57 7.191 9.859 1 98.75 102 GLU B CA 1
ATOM 2095 C C . GLU B 1 102 ? 10.273 7.543 8.398 1 98.75 102 GLU B C 1
ATOM 2097 O O . GLU B 1 102 ? 9.344 7 7.801 1 98.75 102 GLU B O 1
ATOM 2102 N N . ILE B 1 103 ? 11.078 8.453 7.895 1 98.88 103 ILE B N 1
ATOM 2103 C CA . ILE B 1 103 ? 11.094 8.844 6.488 1 98.88 103 ILE B CA 1
ATOM 2104 C C . ILE B 1 103 ? 12.531 9 6.008 1 98.88 103 ILE B C 1
ATOM 2106 O O . ILE B 1 103 ? 13.422 9.336 6.793 1 98.88 103 ILE B O 1
ATOM 2110 N N . HIS B 1 104 ? 12.789 8.648 4.738 1 98.88 104 HIS B N 1
ATOM 2111 C CA . HIS B 1 104 ? 14.117 8.914 4.195 1 98.88 104 HIS B CA 1
ATOM 2112 C C . HIS B 1 104 ? 14.414 10.414 4.184 1 98.88 104 HIS B C 1
ATOM 2114 O O . HIS B 1 104 ? 13.539 11.219 3.854 1 98.88 104 HIS B O 1
ATOM 2120 N N . THR B 1 105 ? 15.641 10.797 4.445 1 98.75 105 THR B N 1
ATOM 2121 C CA . THR B 1 105 ? 16.016 12.203 4.516 1 98.75 105 THR B CA 1
ATOM 2122 C C . THR B 1 105 ? 15.906 12.859 3.145 1 98.75 105 THR B C 1
ATOM 2124 O O . THR B 1 105 ? 15.773 14.086 3.047 1 98.75 105 THR B O 1
ATOM 2127 N N . ASP B 1 106 ? 15.922 12.055 2.105 1 98.56 106 ASP B N 1
ATOM 2128 C CA . ASP B 1 106 ? 15.875 12.609 0.757 1 98.56 106 ASP B CA 1
ATOM 2129 C C . ASP B 1 106 ? 14.492 12.43 0.137 1 98.56 106 ASP B C 1
ATOM 2131 O O . ASP B 1 106 ? 14.32 12.617 -1.069 1 98.56 106 ASP B O 1
ATOM 2135 N N . ALA B 1 107 ? 13.516 12.039 0.914 1 98.75 107 ALA B N 1
ATOM 2136 C CA . ALA B 1 107 ? 12.195 11.688 0.403 1 98.75 107 ALA B CA 1
ATOM 2137 C C . ALA B 1 107 ? 11.445 12.93 -0.085 1 98.75 107 ALA B C 1
ATOM 2139 O O . ALA B 1 107 ? 10.633 12.844 -1.011 1 98.75 107 ALA B O 1
ATOM 2140 N N . ILE B 1 108 ? 11.664 14.023 0.594 1 98.69 108 ILE B N 1
ATOM 2141 C CA . ILE B 1 108 ? 10.984 15.281 0.319 1 98.69 108 ILE B CA 1
ATOM 2142 C C . ILE B 1 108 ? 12.008 16.406 0.166 1 98.69 108 ILE B C 1
ATOM 2144 O O . ILE B 1 108 ? 12.93 16.531 0.984 1 98.69 108 ILE B O 1
ATOM 2148 N N . GLN B 1 109 ? 11.844 17.141 -0.895 1 98.5 109 GLN B N 1
ATOM 2149 C CA . GLN B 1 109 ? 12.68 18.328 -1.072 1 98.5 109 GLN B CA 1
ATOM 2150 C C . GLN B 1 109 ? 12 19.562 -0.5 1 98.5 109 GLN B C 1
ATOM 2152 O O . GLN B 1 109 ? 10.773 19.672 -0.521 1 98.5 109 GLN B O 1
ATOM 2157 N N . PRO B 1 110 ? 12.836 20.5 0.024 1 98.69 110 PRO B N 1
ATOM 2158 C CA . PRO B 1 110 ? 12.242 21.734 0.55 1 98.69 110 PRO B CA 1
ATOM 2159 C C . PRO B 1 110 ? 11.328 22.422 -0.46 1 98.69 110 PRO B C 1
ATOM 2161 O O . PRO B 1 110 ? 11.68 22.547 -1.638 1 98.69 110 PRO B O 1
ATOM 2164 N N . GLY B 1 111 ? 10.156 22.797 -0.027 1 98.62 111 GLY B N 1
ATOM 2165 C CA . GLY B 1 111 ? 9.227 23.547 -0.86 1 98.62 111 GLY B CA 1
ATOM 2166 C C . GLY B 1 111 ? 8.234 22.672 -1.594 1 98.62 111 GLY B C 1
ATOM 2167 O O . GLY B 1 111 ? 7.25 23.172 -2.146 1 98.62 111 GLY B O 1
ATOM 2168 N N . GLN B 1 112 ? 8.5 21.359 -1.666 1 98.81 112 GLN B N 1
ATOM 2169 C CA . GLN B 1 112 ? 7.562 20.469 -2.334 1 98.81 112 GLN B CA 1
ATOM 2170 C C . GLN B 1 112 ? 6.203 20.469 -1.639 1 98.81 112 GLN B C 1
ATOM 2172 O O . GLN B 1 112 ? 6.133 20.5 -0.408 1 98.81 112 GLN B O 1
ATOM 2177 N N . ARG B 1 113 ? 5.172 20.531 -2.381 1 98.94 113 ARG B N 1
ATOM 2178 C CA . ARG B 1 113 ? 3.795 20.453 -1.897 1 98.94 113 ARG B CA 1
ATOM 2179 C C . ARG B 1 113 ? 3.354 19.016 -1.705 1 98.94 113 ARG B C 1
ATOM 2181 O O . ARG B 1 113 ? 3.33 18.234 -2.66 1 98.94 113 ARG B O 1
ATOM 2188 N N . VAL B 1 114 ? 2.904 18.703 -0.453 1 98.94 114 VAL B N 1
ATOM 2189 C CA . VAL B 1 114 ? 2.727 17.312 -0.069 1 98.94 114 VAL B CA 1
ATOM 2190 C C . VAL B 1 114 ? 1.301 17.094 0.427 1 98.94 114 VAL B C 1
ATOM 2192 O O . VAL B 1 114 ? 0.773 17.891 1.2 1 98.94 114 VAL B O 1
ATOM 2195 N N . ALA B 1 115 ? 0.658 16.109 -0.075 1 98.94 115 ALA B N 1
ATOM 2196 C CA . ALA B 1 115 ? -0.599 15.617 0.486 1 98.94 115 ALA B CA 1
ATOM 2197 C C . ALA B 1 115 ? -0.385 14.328 1.274 1 98.94 115 ALA B C 1
ATOM 2199 O O . ALA B 1 115 ? 0.327 13.43 0.822 1 98.94 115 ALA B O 1
ATOM 2200 N N . ILE B 1 116 ? -0.978 14.234 2.473 1 98.88 116 ILE B N 1
ATOM 2201 C CA . ILE B 1 116 ? -0.965 13.016 3.268 1 98.88 116 ILE B CA 1
ATOM 2202 C C . ILE B 1 116 ? -2.277 12.258 3.07 1 98.88 116 ILE B C 1
ATOM 2204 O O . ILE B 1 116 ? -3.359 12.828 3.223 1 98.88 116 ILE B O 1
ATOM 2208 N N . LEU B 1 117 ? -2.186 11.039 2.709 1 98.88 117 LEU B N 1
ATOM 2209 C CA . LEU B 1 117 ? -3.365 10.195 2.553 1 98.88 117 LEU B CA 1
ATOM 2210 C C . LEU B 1 117 ? -3.283 8.969 3.461 1 98.88 117 LEU B C 1
ATOM 2212 O O . LEU B 1 117 ? -2.25 8.305 3.516 1 98.88 117 LEU B O 1
ATOM 2216 N N . ASP B 1 118 ? -4.324 8.695 4.152 1 98.25 118 ASP B N 1
ATOM 2217 C CA . ASP B 1 118 ? -4.484 7.512 4.988 1 98.25 118 ASP B CA 1
ATOM 2218 C C . ASP B 1 118 ? -5.926 7.012 4.961 1 98.25 118 ASP B C 1
ATOM 2220 O O . ASP B 1 118 ? -6.828 7.73 4.523 1 98.25 118 ASP B O 1
ATOM 2224 N N . ASP B 1 119 ? -6.078 5.742 5.395 1 97.94 119 ASP B N 1
ATOM 2225 C CA . ASP B 1 119 ? -7.422 5.184 5.281 1 97.94 119 ASP B CA 1
ATOM 2226 C C . ASP B 1 119 ? -8.32 5.684 6.41 1 97.94 119 ASP B C 1
ATOM 2228 O O . ASP B 1 119 ? -9.523 5.871 6.215 1 97.94 119 ASP B O 1
ATOM 2232 N N . LEU B 1 120 ? -7.703 5.914 7.605 1 96.06 120 LEU B N 1
ATOM 2233 C CA . LEU B 1 120 ? -8.57 6.148 8.758 1 96.06 120 LEU B CA 1
ATOM 2234 C C . LEU B 1 120 ? -7.918 7.125 9.734 1 96.06 120 LEU B C 1
ATOM 2236 O O . LEU B 1 120 ? -6.746 6.973 10.086 1 96.06 120 LEU B O 1
ATOM 2240 N N . LEU B 1 121 ? -8.688 8.141 10.102 1 93.88 121 LEU B N 1
ATOM 2241 C CA . LEU B 1 121 ? -8.32 9.055 11.18 1 93.88 121 LEU B CA 1
ATOM 2242 C C . LEU B 1 121 ? -9 8.664 12.484 1 93.88 121 LEU B C 1
ATOM 2244 O O . LEU B 1 121 ? -10.227 8.648 12.57 1 93.88 121 LEU B O 1
ATOM 2248 N N . ALA B 1 122 ? -8.219 8.367 13.445 1 90.31 122 ALA B N 1
ATOM 2249 C CA . ALA B 1 122 ? -8.734 8.133 14.797 1 90.31 122 ALA B CA 1
ATOM 2250 C C . ALA B 1 122 ? -8.266 9.211 15.758 1 90.31 122 ALA B C 1
ATOM 2252 O O . ALA B 1 122 ? -8.875 10.281 15.852 1 90.31 122 ALA B O 1
ATOM 2253 N N . THR B 1 123 ? -7.16 8.984 16.438 1 87 123 THR B N 1
ATOM 2254 C CA . THR B 1 123 ? -6.668 9.961 17.406 1 87 123 THR B CA 1
ATOM 2255 C C . THR B 1 123 ? -5.789 11 16.719 1 87 123 THR B C 1
ATOM 2257 O O . THR B 1 123 ? -5.539 12.078 17.266 1 87 123 THR B O 1
ATOM 2260 N N . GLY B 1 124 ? -5.246 10.609 15.617 1 90.12 124 GLY B N 1
ATOM 2261 C CA . GLY B 1 124 ? -4.484 11.562 14.82 1 90.12 124 GLY B CA 1
ATOM 2262 C C . GLY B 1 124 ? -2.99 11.492 15.078 1 90.12 124 GLY B C 1
ATOM 2263 O O . GLY B 1 124 ? -2.209 12.18 14.414 1 90.12 124 GLY B O 1
ATOM 2264 N N . GLY B 1 125 ? -2.525 10.625 15.953 1 89.31 125 GLY B N 1
ATOM 2265 C CA . GLY B 1 125 ? -1.117 10.516 16.297 1 89.31 125 GLY B CA 1
ATOM 2266 C C . GLY B 1 125 ? -0.236 10.188 15.102 1 89.31 125 GLY B C 1
ATOM 2267 O O . GLY B 1 125 ? 0.786 10.844 14.883 1 89.31 125 GLY B O 1
ATOM 2268 N N . THR B 1 126 ? -0.647 9.219 14.297 1 93.19 126 THR B N 1
ATOM 2269 C CA . THR B 1 126 ? 0.117 8.781 13.133 1 93.19 126 THR B CA 1
ATOM 2270 C C . THR B 1 126 ? 0.265 9.922 12.125 1 93.19 126 THR B C 1
ATOM 2272 O O . THR B 1 126 ? 1.37 10.203 11.656 1 93.19 126 THR B O 1
ATOM 2275 N N . VAL B 1 127 ? -0.794 10.633 11.867 1 95.12 127 VAL B N 1
ATOM 2276 C CA . VAL B 1 127 ? -0.785 11.633 10.805 1 95.12 127 VAL B CA 1
ATOM 2277 C C . VAL B 1 127 ? -0.037 12.875 11.281 1 95.12 127 VAL B C 1
ATOM 2279 O O . VAL B 1 127 ? 0.635 13.547 10.492 1 95.12 127 VAL B O 1
ATOM 2282 N N . VAL B 1 128 ? -0.138 13.203 12.562 1 95 128 VAL B N 1
ATOM 2283 C CA . VAL B 1 128 ? 0.642 14.312 13.102 1 95 128 VAL B CA 1
ATOM 2284 C C . VAL B 1 128 ? 2.133 14.008 12.969 1 95 128 VAL B C 1
ATOM 2286 O O . VAL B 1 128 ? 2.906 14.852 12.523 1 95 128 VAL B O 1
ATOM 2289 N N . ALA B 1 129 ? 2.527 12.812 13.383 1 96.69 129 ALA B N 1
ATOM 2290 C CA . ALA B 1 129 ? 3.92 12.391 13.234 1 96.69 129 ALA B CA 1
ATOM 2291 C C . ALA B 1 129 ? 4.371 12.492 11.781 1 96.69 129 ALA B C 1
ATOM 2293 O O . ALA B 1 129 ? 5.469 12.977 11.492 1 96.69 129 ALA B O 1
ATOM 2294 N N . THR B 1 130 ? 3.529 12.078 10.883 1 98.25 130 THR B N 1
ATOM 2295 C CA . THR B 1 130 ? 3.812 12.133 9.453 1 98.25 130 THR B CA 1
ATOM 2296 C C . THR B 1 130 ? 4.012 13.578 9 1 98.25 130 THR B C 1
ATOM 2298 O O . THR B 1 130 ? 4.988 13.898 8.32 1 98.25 130 THR B O 1
ATOM 2301 N N . ALA B 1 131 ? 3.137 14.453 9.391 1 98.31 131 ALA B N 1
ATOM 2302 C CA . ALA B 1 131 ? 3.219 15.867 9.031 1 98.31 131 ALA B CA 1
ATOM 2303 C C . ALA B 1 131 ? 4.516 16.484 9.539 1 98.31 131 ALA B C 1
ATOM 2305 O O . ALA B 1 131 ? 5.188 17.219 8.812 1 98.31 131 ALA B O 1
ATOM 2306 N N . LYS B 1 132 ? 4.863 16.125 10.75 1 98.06 132 LYS B N 1
ATOM 2307 C CA . LYS B 1 132 ? 6.07 16.688 11.352 1 98.06 132 LYS B CA 1
ATOM 2308 C C . LYS B 1 132 ? 7.316 16.234 10.594 1 98.06 132 LYS B C 1
ATOM 2310 O O . LYS B 1 132 ? 8.242 17.016 10.391 1 98.06 132 LYS B O 1
ATOM 2315 N N . LEU B 1 133 ? 7.371 14.992 10.227 1 98.81 133 LEU B N 1
ATOM 2316 C CA . LEU B 1 133 ? 8.492 14.469 9.445 1 98.81 133 LEU B CA 1
ATOM 2317 C C . LEU B 1 133 ? 8.625 15.219 8.125 1 98.81 133 LEU B C 1
ATOM 2319 O O . LEU B 1 133 ? 9.734 15.602 7.73 1 98.81 133 LEU B O 1
ATOM 2323 N N . ILE B 1 134 ? 7.48 15.438 7.406 1 98.81 134 ILE B N 1
ATOM 2324 C CA . ILE B 1 134 ? 7.461 16.141 6.133 1 98.81 134 ILE B CA 1
ATOM 2325 C C . ILE B 1 134 ? 7.984 17.562 6.324 1 98.81 134 ILE B C 1
ATOM 2327 O O . ILE B 1 134 ? 8.844 18.031 5.566 1 98.81 134 ILE B O 1
ATOM 2331 N N . GLU B 1 135 ? 7.516 18.203 7.332 1 98.81 135 GLU B N 1
ATOM 2332 C CA . GLU B 1 135 ? 7.875 19.594 7.605 1 98.81 135 GLU B CA 1
ATOM 2333 C C . GLU B 1 135 ? 9.336 19.719 8.008 1 98.81 135 GLU B C 1
ATOM 2335 O O . GLU B 1 135 ? 10.008 20.688 7.656 1 98.81 135 GLU B O 1
ATOM 2340 N N . GLU B 1 136 ? 9.805 18.734 8.734 1 98.69 136 GLU B N 1
ATOM 2341 C CA . GLU B 1 136 ? 11.211 18.719 9.125 1 98.69 136 GLU B CA 1
ATOM 2342 C C . GLU B 1 136 ? 12.117 18.688 7.898 1 98.69 136 GLU B C 1
ATOM 2344 O O . GLU B 1 136 ? 13.211 19.25 7.906 1 98.69 136 GLU B O 1
ATOM 2349 N N . LEU B 1 137 ? 11.672 18.047 6.859 1 98.81 137 LEU B N 1
ATOM 2350 C CA . LEU B 1 137 ? 12.453 17.953 5.629 1 98.81 137 LEU B CA 1
ATOM 2351 C C . LEU B 1 137 ? 12.25 19.188 4.762 1 98.81 137 LEU B C 1
ATOM 2353 O O . LEU B 1 137 ? 12.859 19.312 3.701 1 98.81 137 LEU B O 1
ATOM 2357 N N . GLY B 1 138 ? 11.328 20.094 5.176 1 98.75 138 GLY B N 1
ATOM 2358 C CA . GLY B 1 138 ? 11.102 21.344 4.473 1 98.75 138 GLY B CA 1
ATOM 2359 C C . GLY B 1 138 ? 9.914 21.297 3.527 1 98.75 138 GLY B C 1
ATOM 2360 O O . GLY B 1 138 ? 9.688 22.234 2.764 1 98.75 138 GLY B O 1
ATOM 2361 N N . GLY B 1 139 ? 9.156 20.203 3.535 1 98.81 139 GLY B N 1
ATOM 2362 C CA . GLY B 1 139 ? 7.961 20.109 2.717 1 98.81 139 GLY B CA 1
ATOM 2363 C C . GLY B 1 139 ? 6.797 20.906 3.26 1 98.81 139 GLY B C 1
ATOM 2364 O O . GLY B 1 139 ? 6.77 21.25 4.441 1 98.81 139 GLY B O 1
ATOM 2365 N N . GLU B 1 140 ? 5.879 21.156 2.381 1 98.69 140 GLU B N 1
ATOM 2366 C CA . GLU B 1 140 ? 4.641 21.828 2.752 1 98.69 140 GLU B CA 1
ATOM 2367 C C . GLU B 1 140 ? 3.455 20.875 2.727 1 98.69 140 GLU B C 1
ATOM 2369 O O . GLU B 1 140 ? 3.053 20.406 1.661 1 98.69 140 GLU B O 1
ATOM 2374 N N . VAL B 1 141 ? 2.877 20.656 3.875 1 98.69 141 VAL B N 1
ATOM 2375 C CA . VAL B 1 141 ? 1.677 19.828 3.92 1 98.69 141 VAL B CA 1
ATOM 2376 C C . VAL B 1 141 ? 0.469 20.641 3.459 1 98.69 141 VAL B C 1
ATOM 2378 O O . VAL B 1 141 ? -0.029 21.484 4.191 1 98.69 141 VAL B O 1
ATOM 2381 N N . VAL B 1 142 ? -0.051 20.219 2.309 1 98.38 142 VAL B N 1
ATOM 2382 C CA . VAL B 1 142 ? -1.077 21.047 1.681 1 98.38 142 VAL B CA 1
ATOM 2383 C C . VAL B 1 142 ? -2.459 20.484 1.983 1 98.38 142 VAL B C 1
ATOM 2385 O O . VAL B 1 142 ? -3.455 21.203 1.982 1 98.38 142 VAL B O 1
ATOM 2388 N N . SER B 1 143 ? -2.51 19.281 2.18 1 98.62 143 SER B N 1
ATOM 2389 C CA . SER B 1 143 ? -3.775 18.609 2.449 1 98.62 143 SER B CA 1
ATOM 2390 C C . SER B 1 143 ? -3.553 17.281 3.168 1 98.62 143 SER B C 1
ATOM 2392 O O . SER B 1 143 ? -2.527 16.625 2.971 1 98.62 143 SER B O 1
ATOM 2394 N N . ILE B 1 144 ? -4.473 16.969 4.043 1 98.56 144 ILE B N 1
ATOM 2395 C CA . ILE B 1 144 ? -4.551 15.656 4.695 1 98.56 144 ILE B CA 1
ATOM 2396 C C . ILE B 1 144 ? -5.914 15.031 4.43 1 98.56 144 ILE B C 1
ATOM 2398 O O . ILE B 1 144 ? -6.949 15.609 4.766 1 98.56 144 ILE B O 1
ATOM 2402 N N . ASN B 1 145 ? -5.891 13.891 3.789 1 98.5 145 ASN B N 1
ATOM 2403 C CA . ASN B 1 145 ? -7.133 13.297 3.307 1 98.5 145 ASN B CA 1
ATOM 2404 C C . ASN B 1 145 ? -7.312 11.875 3.822 1 98.5 145 ASN B C 1
ATOM 2406 O O . ASN B 1 145 ? -6.352 11.102 3.859 1 98.5 145 ASN B O 1
ATOM 2410 N N . PHE B 1 146 ? -8.547 11.531 4.152 1 98.12 146 PHE B N 1
ATOM 2411 C CA . PHE B 1 146 ? -8.883 10.211 4.676 1 98.12 146 PHE B CA 1
ATOM 2412 C C . PHE B 1 146 ? -10.078 9.633 3.941 1 98.12 146 PHE B C 1
ATOM 2414 O O . PHE B 1 146 ? -10.938 10.367 3.449 1 98.12 146 PHE B O 1
ATOM 2421 N N . LEU B 1 147 ? -10.055 8.25 3.875 1 98.56 147 LEU B N 1
ATOM 2422 C CA . LEU B 1 147 ? -11.305 7.59 3.516 1 98.56 147 LEU B CA 1
ATOM 2423 C C . LEU B 1 147 ? -12.336 7.727 4.637 1 98.56 147 LEU B C 1
ATOM 2425 O O . LEU B 1 147 ? -13.469 8.141 4.395 1 98.56 147 LEU B O 1
ATOM 2429 N N . ILE B 1 148 ? -11.867 7.48 5.883 1 97.69 148 ILE B N 1
ATOM 2430 C CA . ILE B 1 148 ? -12.773 7.445 7.031 1 97.69 148 ILE B CA 1
ATOM 2431 C C . ILE B 1 148 ? -12.234 8.359 8.133 1 97.69 148 ILE B C 1
ATOM 2433 O O . ILE B 1 148 ? -11.047 8.336 8.445 1 97.69 148 ILE B O 1
ATOM 2437 N N . GLU B 1 149 ? -13.047 9.156 8.703 1 95.62 149 GLU B N 1
ATOM 2438 C CA . GLU B 1 149 ? -12.789 9.891 9.938 1 95.62 149 GLU B CA 1
ATOM 2439 C C . GLU B 1 149 ? -13.711 9.422 11.055 1 95.62 149 GLU B C 1
ATOM 2441 O O . GLU B 1 149 ? -14.938 9.445 10.906 1 95.62 149 GLU B O 1
ATOM 2446 N N . LEU B 1 150 ? -13.055 8.977 12.148 1 91.75 150 LEU B N 1
ATOM 2447 C CA . LEU B 1 150 ? -13.828 8.602 13.336 1 91.75 150 LEU B CA 1
ATOM 2448 C C . LEU B 1 150 ? -13.953 9.781 14.289 1 91.75 150 LEU B C 1
ATOM 2450 O O . LEU B 1 150 ? -12.977 10.164 14.938 1 91.75 150 LEU B O 1
ATOM 2454 N N . GLY B 1 151 ? -14.938 10.555 14.344 1 76.69 151 GLY B N 1
ATOM 2455 C CA . GLY B 1 151 ? -15.211 11.82 14.992 1 76.69 151 GLY B CA 1
ATOM 2456 C C . GLY B 1 151 ? -15.07 11.766 16.5 1 76.69 151 GLY B C 1
ATOM 2457 O O . GLY B 1 151 ? -14.773 12.773 17.141 1 76.69 151 GLY B O 1
ATOM 2458 N N . PHE B 1 152 ? -15.211 10.719 17.078 1 69.5 152 PHE B N 1
ATOM 2459 C CA . PHE B 1 152 ? -15.305 10.68 18.531 1 69.5 152 PHE B CA 1
ATOM 2460 C C . PHE B 1 152 ? -13.914 10.648 19.156 1 69.5 152 PHE B C 1
ATOM 2462 O O . PHE B 1 152 ? -13.781 10.75 20.391 1 69.5 152 PHE B O 1
ATOM 2469 N N . LEU B 1 153 ? -12.93 10.719 18.391 1 70.19 153 LEU B N 1
ATOM 2470 C CA . LEU B 1 153 ? -11.602 10.516 18.969 1 70.19 153 LEU B CA 1
ATOM 2471 C C . LEU B 1 153 ? -10.75 11.773 18.828 1 70.19 153 LEU B C 1
ATOM 2473 O O . LEU B 1 153 ? -9.523 11.711 18.969 1 70.19 153 LEU B O 1
ATOM 2477 N N . ASN B 1 154 ? -11.32 12.844 18.672 1 71.56 154 ASN B N 1
ATOM 2478 C CA . ASN B 1 154 ? -10.734 14.172 18.719 1 71.56 154 ASN B CA 1
ATOM 2479 C C . ASN B 1 154 ? -9.562 14.297 17.734 1 71.56 154 ASN B C 1
ATOM 2481 O O . ASN B 1 154 ? -8.664 15.125 17.938 1 71.56 154 ASN B O 1
ATOM 2485 N N . GLY B 1 155 ? -9.383 13.414 16.875 1 73.31 155 GLY B N 1
ATOM 2486 C CA . GLY B 1 155 ? -8.328 13.516 15.883 1 73.31 155 GLY B CA 1
ATOM 2487 C C . GLY B 1 155 ? -8.297 14.859 15.18 1 73.31 155 GLY B C 1
ATOM 2488 O O . GLY B 1 155 ? -7.227 15.43 14.961 1 73.31 155 GLY B O 1
ATOM 2489 N N . GLY B 1 156 ? -9.422 15.438 14.883 1 74.56 156 GLY B N 1
ATOM 2490 C CA . GLY B 1 156 ? -9.539 16.734 14.234 1 74.56 156 GLY B CA 1
ATOM 2491 C C . GLY B 1 156 ? -8.906 17.859 15.039 1 74.56 156 GLY B C 1
ATOM 2492 O O . GLY B 1 156 ? -8.344 18.797 14.469 1 74.56 156 GLY B O 1
ATOM 2493 N N . GLU B 1 157 ? -8.859 17.703 16.281 1 82.44 157 GLU B N 1
ATOM 2494 C CA . GLU B 1 157 ? -8.328 18.75 17.141 1 82.44 157 GLU B CA 1
ATOM 2495 C C . GLU B 1 157 ? -6.809 18.812 17.062 1 82.44 157 GLU B C 1
ATOM 2497 O O . GLU B 1 157 ? -6.23 19.906 17.016 1 82.44 157 GLU B O 1
ATOM 2502 N N . VAL B 1 158 ? -6.262 17.625 17 1 85.31 158 VAL B N 1
ATOM 2503 C CA . VAL B 1 158 ? -4.801 17.594 17.016 1 85.31 158 VAL B CA 1
ATOM 2504 C C . VAL B 1 158 ? -4.273 18.047 15.648 1 85.31 158 VAL B C 1
ATOM 2506 O O . VAL B 1 158 ? -3.086 18.344 15.5 1 85.31 158 VAL B O 1
ATOM 2509 N N . LEU B 1 159 ? -5.133 18.047 14.727 1 92.12 159 LEU B N 1
ATOM 2510 C CA . LEU B 1 159 ? -4.746 18.422 13.367 1 92.12 159 LEU B CA 1
ATOM 2511 C C . LEU B 1 159 ? -5.242 19.828 13.023 1 92.12 159 LEU B C 1
ATOM 2513 O O . LEU B 1 159 ? -5.379 20.172 11.852 1 92.12 159 LEU B O 1
ATOM 2517 N N . LYS B 1 160 ? -5.414 20.5 14.156 1 89.94 160 LYS B N 1
ATOM 2518 C CA . LYS B 1 160 ? -5.809 21.891 13.953 1 89.94 160 LYS B CA 1
ATOM 2519 C C . LYS B 1 160 ? -4.734 22.656 13.188 1 89.94 160 LYS B C 1
ATOM 2521 O O . LYS B 1 160 ? -3.545 22.547 13.508 1 89.94 160 LYS B O 1
ATOM 2526 N N . GLY B 1 161 ? -4.992 23.328 12.094 1 92.38 161 GLY B N 1
ATOM 2527 C CA . GLY B 1 161 ? -4.039 24.078 11.289 1 92.38 161 GLY B CA 1
ATOM 2528 C C . GLY B 1 161 ? -3.797 23.469 9.93 1 92.38 161 GLY B C 1
ATOM 2529 O O . GLY B 1 161 ? -3.242 24.109 9.039 1 92.38 161 GLY B O 1
ATOM 2530 N N . TYR B 1 162 ? -4.102 22.203 9.914 1 96.44 162 TYR B N 1
ATOM 2531 C CA . TYR B 1 162 ? -3.979 21.531 8.625 1 96.44 162 TYR B CA 1
ATOM 2532 C C . TYR B 1 162 ? -5.316 21.516 7.895 1 96.44 162 TYR B C 1
ATOM 2534 O O . TYR B 1 162 ? -6.371 21.656 8.516 1 96.44 162 TYR B O 1
ATOM 2542 N N . SER B 1 163 ? -5.281 21.453 6.602 1 96.69 163 SER B N 1
ATOM 2543 C CA . SER B 1 163 ? -6.469 21.156 5.809 1 96.69 163 SER B CA 1
ATOM 2544 C C . SER B 1 163 ? -6.789 19.672 5.809 1 96.69 163 SER B C 1
ATOM 2546 O O . SER B 1 163 ? -6.082 18.875 5.176 1 96.69 163 SER B O 1
ATOM 2548 N N . VAL B 1 164 ? -7.848 19.328 6.535 1 96.44 164 VAL B N 1
ATOM 2549 C CA . VAL B 1 164 ? -8.203 17.922 6.703 1 96.44 164 VAL B CA 1
ATOM 2550 C C . VAL B 1 164 ? -9.562 17.656 6.051 1 96.44 164 VAL B C 1
ATOM 2552 O O . VAL B 1 164 ? -10.508 18.422 6.238 1 96.44 164 VAL B O 1
ATOM 2555 N N . LYS B 1 165 ? -9.633 16.625 5.242 1 96.38 165 LYS B N 1
ATOM 2556 C CA . LYS B 1 165 ? -10.875 16.203 4.605 1 96.38 165 LYS B CA 1
ATOM 2557 C C . LYS B 1 165 ? -11.031 14.688 4.672 1 96.38 165 LYS B C 1
ATOM 2559 O O . LYS B 1 165 ? -10.047 13.953 4.633 1 96.38 165 LYS B O 1
ATOM 2564 N N . SER B 1 166 ? -12.211 14.211 4.762 1 96.75 166 SER B N 1
ATOM 2565 C CA . SER B 1 166 ? -12.539 12.789 4.742 1 96.75 166 SER B CA 1
ATOM 2566 C C . SER B 1 166 ? -13.758 12.516 3.865 1 96.75 166 SER B C 1
ATOM 2568 O O . SER B 1 166 ? -14.602 13.391 3.67 1 96.75 166 SER B O 1
ATOM 2570 N N . LEU B 1 167 ? -13.844 11.32 3.279 1 98 167 LEU B N 1
ATOM 2571 C CA . LEU B 1 167 ? -14.984 10.953 2.445 1 98 167 LEU B CA 1
ATOM 2572 C C . LEU B 1 167 ? -16.156 10.492 3.303 1 98 167 LEU B C 1
ATOM 2574 O O . LEU B 1 167 ? -17.312 10.781 2.982 1 98 167 LEU B O 1
ATOM 2578 N N . LEU B 1 168 ? -15.797 9.75 4.398 1 97.25 168 LEU B N 1
ATOM 2579 C CA . LEU B 1 168 ? -16.797 9.203 5.312 1 97.25 168 LEU B CA 1
ATOM 2580 C C . LEU B 1 168 ? -16.516 9.656 6.742 1 97.25 168 LEU B C 1
ATOM 2582 O O . LEU B 1 168 ? -15.367 9.711 7.176 1 97.25 168 LEU B O 1
ATOM 2586 N N . LYS B 1 169 ? -17.578 10 7.469 1 94.69 169 LYS B N 1
ATOM 2587 C CA . LYS B 1 169 ? -17.469 10.383 8.875 1 94.69 169 LYS B CA 1
ATOM 2588 C C . LYS B 1 169 ? -18.438 9.578 9.734 1 94.69 169 LYS B C 1
ATOM 2590 O O . LYS B 1 169 ? -19.609 9.414 9.383 1 94.69 169 LYS B O 1
ATOM 2595 N N . TYR B 1 170 ? -17.828 9.062 10.742 1 92.75 170 TYR B N 1
ATOM 2596 C CA . TYR B 1 170 ? -18.641 8.305 11.695 1 92.75 170 TYR B CA 1
ATOM 2597 C C . TYR B 1 170 ? -18.594 8.938 13.078 1 92.75 170 TYR B C 1
ATOM 2599 O O . TYR B 1 170 ? -17.547 9.453 13.492 1 92.75 170 TYR B O 1
#